Protein AF-A0A0C9VRV6-F1 (afdb_monomer)

Solvent-accessible surface area (backbone atoms only — not comparable to full-atom values): 15897 Å² total; per-residue (Å²): 133,81,81,68,97,64,85,74,72,49,73,59,80,73,79,86,72,39,42,49,35,51,36,48,48,71,28,31,80,88,55,48,46,55,36,40,53,68,31,40,24,52,37,36,42,36,47,55,45,55,76,66,61,14,49,53,46,22,54,50,53,27,70,66,32,6,54,57,20,40,89,80,84,50,79,51,95,75,31,43,28,32,36,93,34,46,34,53,59,65,52,72,7,39,79,55,29,53,41,78,76,15,43,75,36,65,68,42,49,51,43,53,31,64,76,44,33,63,88,91,38,55,46,45,34,68,65,36,49,53,52,41,39,63,70,42,40,40,98,88,26,69,67,25,32,56,48,37,47,50,51,56,51,46,50,51,62,68,65,54,42,93,85,55,41,45,41,54,68,60,54,49,24,52,56,66,30,51,45,47,53,53,33,28,52,50,31,72,79,48,67,69,70,55,77,81,55,57,58,54,69,74,50,50,62,64,42,55,60,52,54,51,47,51,55,47,52,51,51,51,54,50,48,53,52,50,59,70,66,54,74,74,75,74,77,81,77,82,76,77,82,79,87,71,86,87,80,87,76,84,90,84,84,92,84,90,78,92,84,81,92,78,88,81,85,84,86,84,85,86,134

pLDDT: mean 78.28, std 21.75, range [30.75, 97.94]

Structure (mmCIF, N/CA/C/O backbone):
data_AF-A0A0C9VRV6-F1
#
_entry.id   AF-A0A0C9VRV6-F1
#
loop_
_atom_site.group_PDB
_atom_site.id
_atom_site.type_symbol
_atom_site.label_atom_id
_atom_site.label_alt_id
_atom_site.label_comp_id
_atom_site.label_asym_id
_atom_site.label_entity_id
_atom_site.label_seq_id
_atom_site.pdbx_PDB_ins_code
_atom_site.Cartn_x
_atom_site.Cartn_y
_atom_site.Cartn_z
_atom_site.occupancy
_atom_site.B_iso_or_equiv
_atom_site.auth_seq_id
_atom_site.auth_comp_id
_atom_site.auth_asym_id
_atom_site.auth_atom_id
_atom_site.pdbx_PDB_model_num
ATOM 1 N N . MET A 1 1 ? -0.167 -11.011 -41.930 1.00 38.97 1 MET A N 1
ATOM 2 C CA . MET A 1 1 ? -0.759 -11.913 -40.920 1.00 38.97 1 MET A CA 1
ATOM 3 C C . MET A 1 1 ? -0.828 -11.122 -39.626 1.00 38.97 1 MET A C 1
ATOM 5 O O . MET A 1 1 ? 0.221 -10.727 -39.138 1.00 38.97 1 MET A O 1
ATOM 9 N N . ALA A 1 2 ? -2.022 -10.761 -39.152 1.00 32.41 2 ALA A N 1
ATOM 10 C CA . ALA A 1 2 ? -2.150 -10.106 -37.850 1.00 32.41 2 ALA A CA 1
ATOM 11 C C . ALA A 1 2 ? -1.820 -11.129 -36.745 1.00 32.41 2 ALA A C 1
ATOM 13 O O . ALA A 1 2 ? -2.196 -12.295 -36.903 1.00 32.41 2 ALA A O 1
ATOM 14 N N . PRO A 1 3 ? -1.116 -10.745 -35.667 1.00 33.97 3 PRO A N 1
ATOM 15 C CA . PRO A 1 3 ? -0.838 -11.661 -34.568 1.00 33.97 3 PRO A CA 1
ATOM 16 C C . PRO A 1 3 ? -2.153 -12.126 -33.911 1.00 33.97 3 PRO A C 1
ATOM 18 O O . PRO A 1 3 ? -3.124 -11.361 -33.867 1.00 33.97 3 PRO A O 1
ATOM 21 N N . PRO A 1 4 ? -2.225 -13.381 -33.431 1.00 35.47 4 PRO A N 1
ATOM 22 C CA . PRO A 1 4 ? -3.431 -13.921 -32.817 1.00 35.47 4 PRO A CA 1
ATOM 23 C C . PRO A 1 4 ? -3.791 -13.135 -31.549 1.00 35.47 4 PRO A C 1
ATOM 25 O O . PRO A 1 4 ? -2.935 -12.873 -30.708 1.00 35.47 4 PRO A O 1
ATOM 28 N N . LYS A 1 5 ? -5.079 -12.804 -31.391 1.00 39.53 5 LYS A N 1
ATOM 29 C CA . LYS A 1 5 ? -5.638 -11.974 -30.302 1.00 39.53 5 LYS A CA 1
ATOM 30 C C . LYS A 1 5 ? -5.421 -12.502 -28.868 1.00 39.53 5 LYS A C 1
ATOM 32 O O . LYS A 1 5 ? -5.799 -11.810 -27.937 1.00 39.53 5 LYS A O 1
ATOM 37 N N . ASN A 1 6 ? -4.775 -13.657 -28.683 1.00 44.12 6 ASN A N 1
ATOM 38 C CA . ASN A 1 6 ? -4.566 -14.303 -27.380 1.00 44.12 6 ASN A CA 1
ATOM 39 C C . ASN A 1 6 ? -3.089 -14.580 -27.028 1.00 44.12 6 ASN A C 1
ATOM 41 O O . ASN A 1 6 ? -2.823 -15.348 -26.112 1.00 44.12 6 ASN A O 1
ATOM 45 N N . SER A 1 7 ? -2.103 -13.976 -27.699 1.00 31.59 7 SER A N 1
ATOM 46 C CA . SER A 1 7 ? -0.683 -14.247 -27.392 1.00 31.59 7 SER A CA 1
ATOM 47 C C . SER A 1 7 ? -0.127 -13.523 -26.151 1.00 31.59 7 SER A C 1
ATOM 49 O O . SER A 1 7 ? 1.084 -13.532 -25.949 1.00 31.59 7 SER A O 1
ATOM 51 N N . LEU A 1 8 ? -0.973 -12.865 -25.348 1.00 42.41 8 LEU A N 1
ATOM 52 C CA . LEU A 1 8 ? -0.571 -12.135 -24.134 1.00 42.41 8 LEU A CA 1
ATOM 53 C C . LEU A 1 8 ? -1.296 -12.586 -22.860 1.00 42.41 8 LEU A C 1
ATOM 55 O O . LEU A 1 8 ? -0.962 -12.077 -21.792 1.00 42.41 8 LEU A O 1
ATOM 59 N N . ALA A 1 9 ? -2.239 -13.530 -22.951 1.00 39.28 9 ALA A N 1
ATOM 60 C CA . ALA A 1 9 ? -2.795 -14.159 -21.759 1.00 39.28 9 ALA A CA 1
ATOM 61 C C . ALA A 1 9 ? -1.666 -14.970 -21.112 1.00 39.28 9 ALA A C 1
ATOM 63 O O . ALA A 1 9 ? -1.271 -16.025 -21.616 1.00 39.28 9 ALA A O 1
ATOM 64 N N . THR A 1 10 ? -1.070 -14.416 -20.057 1.00 54.16 10 THR A N 1
ATOM 65 C CA . THR A 1 10 ? -0.117 -15.165 -19.240 1.00 54.16 10 THR A CA 1
ATOM 66 C C . THR A 1 10 ? -0.905 -16.317 -18.616 1.00 54.16 10 THR A C 1
ATOM 68 O O . THR A 1 10 ? -2.074 -16.151 -18.276 1.00 54.16 10 THR A O 1
ATOM 71 N N 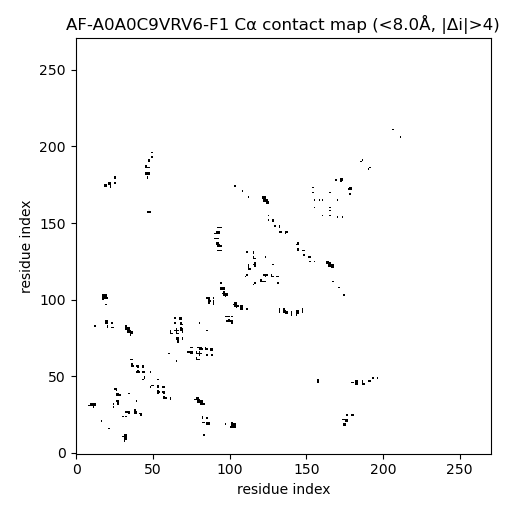. ALA A 1 11 ? -0.313 -17.512 -18.543 1.00 51.97 11 ALA A N 1
ATOM 72 C CA . ALA A 1 11 ? -0.958 -18.632 -17.867 1.00 51.97 11 ALA A CA 1
ATOM 73 C C . ALA A 1 11 ? -1.395 -18.200 -16.448 1.00 51.97 11 ALA A C 1
ATOM 75 O O . ALA A 1 11 ? -0.640 -17.453 -15.817 1.00 51.97 11 ALA A O 1
ATOM 76 N N . PRO A 1 12 ? -2.565 -18.653 -15.952 1.00 58.41 12 PRO A N 1
ATOM 77 C CA . PRO A 1 12 ? -3.006 -18.357 -14.591 1.00 58.41 12 PRO A CA 1
ATOM 78 C C . PRO A 1 12 ? -1.882 -18.677 -13.605 1.00 58.41 12 PRO A C 1
ATOM 80 O O . PRO A 1 12 ? -1.199 -19.692 -13.778 1.00 58.41 12 PRO A O 1
ATOM 83 N N . LEU A 1 13 ? -1.671 -17.823 -12.599 1.00 63.03 13 LEU A N 1
ATOM 84 C CA . LEU A 1 13 ? -0.634 -18.065 -11.598 1.00 63.03 13 LEU A CA 1
ATOM 85 C C . LEU A 1 13 ? -0.843 -19.447 -10.963 1.00 63.03 13 LEU A C 1
ATOM 87 O O . LEU A 1 13 ? -1.927 -19.760 -10.472 1.00 63.03 13 LEU A O 1
ATOM 91 N N . THR A 1 14 ? 0.184 -20.292 -11.012 1.00 59.47 14 THR A N 1
ATOM 92 C CA . THR A 1 14 ? 0.139 -21.639 -10.440 1.00 59.47 14 THR A CA 1
ATOM 93 C C . THR A 1 14 ? 0.568 -21.587 -8.978 1.00 59.47 14 THR A C 1
ATOM 95 O O . THR A 1 14 ? 1.688 -21.169 -8.692 1.00 59.47 14 THR A O 1
ATOM 98 N N . GLU A 1 15 ? -0.305 -22.028 -8.074 1.00 67.19 15 GLU A N 1
ATOM 99 C CA . GLU A 1 15 ? -0.042 -22.145 -6.632 1.00 67.19 15 GLU A CA 1
ATOM 100 C C . GLU A 1 15 ? 1.196 -23.019 -6.329 1.00 67.19 15 GLU A C 1
ATOM 102 O O . GLU A 1 15 ? 1.426 -24.010 -7.035 1.00 67.19 15 GLU A O 1
ATOM 107 N N . PRO A 1 16 ? 1.975 -22.719 -5.269 1.00 79.62 16 PRO A N 1
ATOM 108 C CA . PRO A 1 16 ? 1.652 -21.793 -4.177 1.00 79.62 16 PRO A CA 1
ATOM 109 C C . PRO A 1 16 ? 2.087 -20.339 -4.429 1.00 79.62 16 PRO A C 1
ATOM 111 O O . PRO A 1 16 ? 3.234 -20.078 -4.792 1.00 79.62 16 PRO A O 1
ATOM 114 N N . LEU A 1 17 ? 1.176 -19.397 -4.183 1.00 87.62 17 LEU A N 1
ATOM 115 C CA . LEU A 1 17 ? 1.434 -17.955 -4.218 1.00 87.62 17 LEU A CA 1
ATOM 116 C C . LEU A 1 17 ? 2.106 -17.449 -2.940 1.00 87.62 17 LEU A C 1
ATOM 118 O O . LEU A 1 17 ? 1.850 -17.945 -1.841 1.00 87.62 17 LEU A O 1
ATOM 122 N N . THR A 1 18 ? 2.909 -16.392 -3.067 1.00 92.25 18 THR A N 1
ATOM 123 C CA . THR A 1 18 ? 3.396 -15.651 -1.896 1.00 92.25 18 THR A CA 1
ATOM 124 C C . THR A 1 18 ? 2.295 -14.748 -1.321 1.00 92.25 18 THR A C 1
ATOM 126 O O . THR A 1 18 ? 1.400 -14.328 -2.061 1.00 92.25 18 THR A O 1
ATOM 129 N N . PRO A 1 19 ? 2.345 -14.386 -0.024 1.00 92.88 19 PRO A N 1
ATOM 130 C CA . PRO A 1 19 ? 1.410 -13.429 0.571 1.00 92.88 19 PRO A CA 1
ATOM 131 C C . PRO A 1 19 ? 1.273 -12.124 -0.227 1.00 92.88 19 PRO A C 1
ATOM 133 O O . PRO A 1 19 ? 0.156 -11.682 -0.481 1.00 92.88 19 PRO A O 1
ATOM 136 N N . LEU A 1 20 ? 2.385 -11.563 -0.719 1.00 94.12 20 LEU A N 1
ATOM 137 C CA . LEU A 1 20 ? 2.365 -10.359 -1.557 1.00 94.12 20 LEU A CA 1
ATOM 138 C C . LEU A 1 20 ? 1.636 -10.573 -2.898 1.00 94.12 20 LEU A C 1
ATOM 140 O O . LEU A 1 20 ? 0.913 -9.692 -3.365 1.00 94.12 20 LEU A O 1
ATOM 144 N N . GLN A 1 21 ? 1.790 -11.741 -3.526 1.00 94.19 21 GLN A N 1
ATOM 145 C CA . GLN A 1 21 ? 1.028 -12.081 -4.733 1.00 94.19 21 GLN A CA 1
ATOM 146 C C . GLN A 1 21 ? -0.466 -12.224 -4.420 1.00 94.19 21 GLN A C 1
ATOM 148 O O . GLN A 1 21 ? -1.296 -11.708 -5.166 1.00 94.19 21 GLN A O 1
ATOM 153 N N . GLY A 1 22 ? -0.809 -12.853 -3.292 1.00 91.75 22 GLY A N 1
ATOM 154 C CA . GLY A 1 22 ? -2.186 -12.953 -2.803 1.00 91.75 22 GLY A CA 1
ATOM 155 C C . GLY A 1 22 ? -2.827 -11.588 -2.528 1.00 91.75 22 GLY A C 1
ATOM 156 O O . GLY A 1 22 ? -3.988 -11.377 -2.878 1.00 91.75 22 GLY A O 1
ATOM 157 N N . HIS A 1 23 ? -2.060 -10.643 -1.978 1.00 92.69 23 HIS A N 1
ATOM 158 C CA . HIS A 1 23 ? -2.474 -9.249 -1.804 1.00 92.69 23 HIS A CA 1
ATOM 159 C C . HIS A 1 23 ? -2.804 -8.588 -3.152 1.00 92.69 23 HIS A C 1
ATOM 161 O O . HIS A 1 23 ? -3.857 -7.970 -3.300 1.00 92.69 23 HIS A O 1
ATOM 167 N N . GLY A 1 24 ? -1.947 -8.772 -4.163 1.00 93.88 24 GLY A N 1
ATOM 168 C CA . GLY A 1 24 ? -2.183 -8.266 -5.518 1.00 93.88 24 GLY A CA 1
ATOM 169 C C . GLY A 1 24 ? -3.395 -8.896 -6.209 1.00 93.88 24 GLY A C 1
ATOM 170 O O . GLY A 1 24 ? -4.160 -8.195 -6.868 1.00 93.88 24 GLY A O 1
ATOM 171 N N . LEU A 1 25 ? -3.620 -10.199 -6.013 1.00 92.94 25 LEU A N 1
ATOM 172 C CA . LEU A 1 25 ? -4.732 -10.926 -6.630 1.00 92.94 25 LEU A CA 1
ATOM 173 C C . LEU A 1 25 ? -6.118 -10.447 -6.202 1.00 92.94 25 LEU A C 1
ATOM 175 O O . LEU A 1 25 ? -7.081 -10.691 -6.922 1.00 92.94 25 LEU A O 1
ATOM 179 N N . PHE A 1 26 ? -6.250 -9.753 -5.069 1.00 93.81 26 PHE A N 1
ATOM 180 C CA . PHE A 1 26 ? -7.519 -9.110 -4.726 1.00 93.81 26 PHE A CA 1
ATOM 181 C C . PHE A 1 26 ? -7.986 -8.144 -5.831 1.00 93.81 26 PHE A C 1
ATOM 183 O O . PHE A 1 26 ? -9.184 -8.039 -6.101 1.00 93.81 26 PHE A O 1
ATOM 190 N N . PHE A 1 27 ? -7.042 -7.452 -6.472 1.00 95.56 27 PHE A N 1
ATOM 191 C CA . PHE A 1 27 ? -7.330 -6.481 -7.521 1.00 95.56 27 PHE A CA 1
ATOM 192 C C . PHE A 1 27 ? -7.502 -7.137 -8.897 1.00 95.56 27 PHE A C 1
ATOM 194 O O . PHE A 1 27 ? -8.161 -6.549 -9.744 1.00 95.56 27 PHE A O 1
ATOM 201 N N . ASP A 1 28 ? -6.975 -8.346 -9.111 1.00 95.19 28 ASP A N 1
ATOM 202 C CA . ASP A 1 28 ? -7.040 -9.088 -10.378 1.00 95.19 28 ASP A CA 1
ATOM 203 C C . ASP A 1 28 ? -8.424 -9.737 -10.579 1.00 95.19 28 ASP A C 1
ATOM 205 O O . ASP A 1 28 ? -8.704 -10.858 -10.141 1.00 95.19 28 ASP A O 1
ATOM 209 N N . ARG A 1 29 ? -9.343 -8.995 -11.202 1.00 87.81 29 ARG A N 1
ATOM 210 C CA . ARG A 1 29 ? -10.759 -9.385 -11.287 1.00 87.81 29 ARG A CA 1
ATOM 211 C C . ARG A 1 29 ? -11.029 -10.464 -12.327 1.00 87.81 29 ARG A C 1
ATOM 213 O O . ARG A 1 29 ? -11.941 -11.270 -12.122 1.00 87.81 29 ARG A O 1
ATOM 220 N N . ASP A 1 30 ? -10.308 -10.446 -13.442 1.00 91.69 30 ASP A N 1
ATOM 221 C CA . ASP A 1 30 ? -10.440 -11.423 -14.524 1.00 91.69 30 ASP A CA 1
ATOM 222 C C . ASP A 1 30 ? -9.450 -12.594 -14.404 1.00 91.69 30 ASP A C 1
ATOM 224 O O . ASP A 1 30 ? -9.629 -13.602 -15.094 1.00 91.69 30 ASP A O 1
ATOM 228 N N . LYS A 1 31 ? -8.542 -12.539 -13.418 1.00 91.81 31 LYS A N 1
ATOM 229 C CA . LYS A 1 31 ? -7.662 -13.632 -12.982 1.00 91.81 31 LYS A CA 1
ATOM 230 C C . LYS A 1 31 ? -6.640 -14.026 -14.040 1.00 91.81 31 LYS A C 1
ATOM 232 O O . LYS A 1 31 ? -6.319 -15.212 -14.186 1.00 91.81 31 LYS A O 1
ATOM 237 N N . ASP A 1 32 ? -6.146 -13.049 -14.789 1.00 93.62 32 ASP A N 1
ATOM 238 C CA . ASP A 1 32 ? -5.127 -13.258 -15.817 1.00 93.62 32 ASP A CA 1
ATOM 239 C C . ASP A 1 32 ? -3.688 -13.017 -15.304 1.00 93.62 32 ASP A C 1
ATOM 241 O O . ASP A 1 32 ? -2.711 -13.233 -16.032 1.00 93.62 32 ASP A O 1
ATOM 245 N N . GLY A 1 33 ? -3.540 -12.629 -14.030 1.00 93.94 33 GLY A N 1
ATOM 246 C CA . GLY A 1 33 ? -2.268 -12.322 -13.380 1.00 93.94 33 GLY A CA 1
ATOM 247 C C . GLY A 1 33 ? -1.709 -10.940 -13.730 1.00 93.94 33 GLY A C 1
ATOM 248 O O . GLY A 1 33 ? -0.527 -10.675 -13.461 1.00 93.94 33 GLY A O 1
ATOM 249 N N . ILE A 1 34 ? -2.509 -10.070 -14.350 1.00 95.75 34 ILE A N 1
ATOM 250 C CA . ILE A 1 34 ? -2.114 -8.753 -14.834 1.00 95.75 34 ILE A CA 1
ATOM 251 C C . ILE A 1 34 ? -3.098 -7.706 -14.316 1.00 95.75 34 ILE A C 1
ATOM 253 O O . ILE A 1 34 ? -4.242 -7.627 -14.734 1.00 95.75 34 ILE A O 1
ATOM 257 N N . LEU A 1 35 ? -2.621 -6.794 -13.471 1.00 97.31 35 LEU A N 1
ATOM 258 C CA . LEU A 1 35 ? -3.448 -5.664 -13.063 1.00 97.31 35 LEU A CA 1
ATOM 259 C C . LEU A 1 35 ? -3.401 -4.585 -14.139 1.00 97.31 35 LEU A C 1
ATOM 261 O O . LEU A 1 35 ? -2.322 -4.107 -14.524 1.00 97.31 35 LEU A O 1
ATOM 265 N N . THR A 1 36 ? -4.576 -4.144 -14.576 1.00 97.44 36 THR A N 1
ATOM 266 C CA . THR A 1 36 ? -4.760 -2.930 -15.374 1.00 97.44 36 THR A CA 1
ATOM 267 C C . THR A 1 36 ? -5.254 -1.769 -14.506 1.00 97.44 36 THR A C 1
ATOM 269 O O . THR A 1 36 ? -5.746 -1.962 -13.394 1.00 97.44 36 THR A O 1
ATOM 272 N N . ILE A 1 37 ? -5.134 -0.531 -15.000 1.00 97.00 37 ILE A N 1
ATOM 273 C CA . ILE A 1 37 ? -5.636 0.654 -14.278 1.00 97.00 37 ILE A CA 1
ATOM 274 C C . ILE A 1 37 ? -7.121 0.489 -13.884 1.00 97.00 37 ILE A C 1
ATOM 276 O O . ILE A 1 37 ? -7.457 0.789 -12.736 1.00 97.00 37 ILE A O 1
ATOM 280 N N . PRO A 1 38 ? -8.021 0.005 -14.771 1.00 97.44 38 PRO A N 1
ATOM 281 C CA . PRO A 1 38 ? -9.392 -0.338 -14.395 1.00 97.44 38 PRO A CA 1
ATOM 282 C C . PRO A 1 38 ? -9.520 -1.337 -13.240 1.00 97.44 38 PRO A C 1
ATOM 284 O O . PRO A 1 38 ? -10.381 -1.135 -12.384 1.00 97.44 38 PRO A O 1
ATOM 287 N N . ASP A 1 39 ? -8.692 -2.380 -13.195 1.00 97.62 39 ASP A N 1
ATOM 288 C CA . ASP A 1 39 ? -8.738 -3.401 -12.140 1.00 97.62 39 ASP A CA 1
ATOM 289 C C . ASP A 1 39 ? -8.443 -2.786 -10.778 1.00 97.62 39 ASP A C 1
ATOM 291 O O . ASP A 1 39 ? -9.267 -2.854 -9.862 1.00 97.62 39 ASP A O 1
ATOM 295 N N . THR A 1 40 ? -7.331 -2.055 -10.689 1.00 97.38 40 THR A N 1
ATOM 296 C CA . THR A 1 40 ? -6.939 -1.337 -9.475 1.00 97.38 40 THR A CA 1
ATOM 297 C C . THR A 1 40 ? -7.973 -0.284 -9.088 1.00 97.38 40 THR A C 1
ATOM 299 O O . THR A 1 40 ? -8.359 -0.196 -7.923 1.00 97.38 40 THR A O 1
ATOM 302 N N . PHE A 1 41 ? -8.493 0.487 -10.049 1.00 96.62 41 PHE A N 1
ATOM 303 C CA . PHE A 1 41 ? -9.543 1.473 -9.789 1.00 96.62 41 PHE A CA 1
ATOM 304 C C . PHE A 1 41 ? -10.775 0.823 -9.152 1.00 96.62 41 PHE A C 1
ATOM 306 O O . PHE A 1 41 ? -11.252 1.287 -8.114 1.00 96.62 41 PHE A O 1
ATOM 313 N N . TRP A 1 42 ? -11.291 -0.256 -9.744 1.00 96.31 42 TRP A N 1
ATOM 314 C CA . TRP A 1 42 ? -12.482 -0.922 -9.228 1.00 96.31 42 TRP A CA 1
ATOM 315 C C . TRP A 1 42 ? -12.226 -1.673 -7.923 1.00 96.31 42 TRP A C 1
ATOM 317 O O . TRP A 1 42 ? -13.113 -1.679 -7.072 1.00 96.31 42 TRP A O 1
ATOM 327 N N . GLY A 1 43 ? -11.036 -2.241 -7.723 1.00 95.69 43 GLY A N 1
ATOM 328 C CA . GLY A 1 43 ? -10.652 -2.829 -6.440 1.00 95.69 43 GLY A CA 1
ATOM 329 C C . GLY A 1 43 ? -10.590 -1.781 -5.325 1.00 95.69 43 GLY A C 1
ATOM 330 O O . GLY A 1 43 ? -11.172 -1.985 -4.262 1.00 95.69 43 GLY A O 1
ATOM 331 N N . LEU A 1 44 ? -10.017 -0.599 -5.590 1.00 94.44 44 LEU A N 1
ATOM 332 C CA . LEU A 1 44 ? -10.029 0.526 -4.643 1.00 94.44 44 LEU A CA 1
ATOM 333 C C . LEU A 1 44 ? -11.462 0.995 -4.336 1.00 94.44 44 LEU A C 1
ATOM 335 O O . LEU A 1 44 ? -11.787 1.298 -3.186 1.00 94.44 44 LEU A O 1
ATOM 339 N N . ARG A 1 45 ? -12.347 1.029 -5.343 1.00 93.19 45 ARG A N 1
ATOM 340 C CA . ARG A 1 45 ? -13.774 1.330 -5.134 1.00 93.19 45 ARG A CA 1
ATOM 341 C C . ARG A 1 45 ? -14.467 0.272 -4.282 1.00 93.19 45 ARG A C 1
ATOM 343 O O . ARG A 1 45 ? -15.288 0.641 -3.445 1.00 93.19 45 ARG A O 1
ATOM 350 N N . ALA A 1 46 ? -14.137 -1.002 -4.479 1.00 94.12 46 ALA A N 1
ATOM 351 C CA . ALA A 1 46 ? -14.721 -2.109 -3.733 1.00 94.12 46 ALA A CA 1
ATOM 352 C C . ALA A 1 46 ? -14.368 -2.034 -2.242 1.00 94.12 46 ALA A C 1
ATOM 354 O O . ALA A 1 46 ? -15.253 -2.185 -1.405 1.00 94.12 46 ALA A O 1
ATOM 355 N N . VAL A 1 47 ? -13.119 -1.709 -1.891 1.00 93.31 47 VAL A N 1
ATOM 356 C CA . VAL A 1 47 ? -12.705 -1.587 -0.478 1.00 93.31 47 VAL A CA 1
ATOM 357 C C . VAL A 1 47 ? -13.194 -0.305 0.203 1.00 93.31 47 VAL A C 1
ATOM 359 O O . VAL A 1 47 ? -13.184 -0.226 1.426 1.00 93.31 47 VAL A O 1
ATOM 362 N N . GLY A 1 48 ? -13.707 0.668 -0.557 1.00 90.12 48 GLY A N 1
ATOM 363 C CA . GLY A 1 48 ? -14.443 1.808 -0.004 1.00 90.12 48 GLY A CA 1
ATOM 364 C C . GLY A 1 48 ? -13.862 3.184 -0.312 1.00 90.12 48 GLY A C 1
ATOM 365 O O . GLY A 1 48 ? -14.398 4.180 0.172 1.00 90.12 48 GLY A O 1
ATOM 366 N N . PHE A 1 49 ? -12.829 3.293 -1.153 1.00 88.19 49 PHE A N 1
ATOM 367 C CA . PHE A 1 49 ? -12.378 4.603 -1.623 1.00 88.19 49 PHE A CA 1
ATOM 368 C C . PHE A 1 49 ? -13.446 5.286 -2.502 1.00 88.19 49 PHE A C 1
ATOM 370 O O . PHE A 1 49 ? -14.241 4.647 -3.202 1.00 88.19 49 PHE A O 1
ATOM 377 N N . THR A 1 50 ? -13.481 6.622 -2.453 1.00 88.00 50 THR A N 1
ATOM 378 C CA . THR A 1 50 ? -14.339 7.440 -3.327 1.00 88.00 50 THR A CA 1
ATOM 379 C C . THR A 1 50 ? -13.782 7.490 -4.754 1.00 88.00 50 THR A C 1
ATOM 381 O O . THR A 1 50 ? -12.684 7.023 -5.037 1.00 88.00 50 THR A O 1
ATOM 384 N N . LEU A 1 51 ? -14.532 8.092 -5.682 1.00 88.12 51 LEU A N 1
ATOM 385 C CA . LEU A 1 51 ? -14.148 8.178 -7.094 1.00 88.12 51 LEU A CA 1
ATOM 386 C C . LEU A 1 51 ? -12.736 8.752 -7.314 1.00 88.12 51 LEU A C 1
ATOM 388 O O . LEU A 1 51 ? -11.948 8.168 -8.053 1.00 88.12 51 LEU A O 1
ATOM 392 N N . LEU A 1 52 ? -12.425 9.888 -6.684 1.00 87.00 52 LEU A N 1
ATOM 393 C CA . LEU A 1 52 ? -11.190 10.623 -6.951 1.00 87.00 52 LEU A CA 1
ATOM 394 C C . LEU A 1 52 ? -9.934 9.952 -6.351 1.00 87.00 52 LEU A C 1
ATOM 396 O O . LEU A 1 52 ? -8.976 9.786 -7.101 1.00 87.00 52 LEU A O 1
ATOM 400 N N . PRO A 1 53 ? -9.906 9.482 -5.085 1.00 86.00 53 PRO A N 1
ATOM 401 C CA . PRO A 1 53 ? -8.781 8.730 -4.536 1.00 86.00 53 PRO A CA 1
ATOM 402 C C . PRO A 1 53 ? -8.579 7.398 -5.246 1.00 86.00 53 PRO A C 1
ATOM 404 O O . PRO A 1 53 ? -7.437 7.021 -5.465 1.00 86.00 53 PRO A O 1
ATOM 407 N N . SER A 1 54 ? -9.648 6.708 -5.667 1.00 91.00 54 SER A N 1
ATOM 408 C CA . SER A 1 54 ? -9.497 5.487 -6.467 1.00 91.00 54 SER A CA 1
ATOM 409 C C . SER A 1 54 ? -8.840 5.764 -7.812 1.00 91.00 54 SER A C 1
ATOM 411 O O . SER A 1 54 ? -7.975 5.006 -8.235 1.00 91.00 54 SER A O 1
ATOM 413 N N . PHE A 1 55 ? -9.223 6.852 -8.485 1.00 92.44 55 PHE A N 1
ATOM 414 C CA . PHE A 1 55 ? -8.606 7.232 -9.753 1.00 92.44 55 PHE A CA 1
ATOM 415 C C . PHE A 1 55 ? -7.135 7.623 -9.567 1.00 92.44 55 PHE A C 1
ATOM 417 O O . PHE A 1 55 ? -6.265 7.068 -10.231 1.00 92.44 55 PHE A O 1
ATOM 424 N N . VAL A 1 56 ? -6.848 8.533 -8.631 1.00 89.00 56 VAL A N 1
ATOM 425 C CA . VAL A 1 56 ? -5.479 8.990 -8.347 1.00 89.00 56 VAL A CA 1
ATOM 426 C C . VAL A 1 56 ? -4.598 7.831 -7.879 1.00 89.00 56 VAL A C 1
ATOM 428 O O . VAL A 1 56 ? -3.496 7.666 -8.392 1.00 89.00 56 VAL A O 1
ATOM 431 N N . GLY A 1 57 ? -5.096 6.996 -6.965 1.00 90.94 57 GLY A N 1
ATOM 432 C CA . GLY A 1 57 ? -4.380 5.831 -6.455 1.00 90.94 57 GLY A CA 1
ATOM 433 C C . GLY A 1 57 ? -4.069 4.813 -7.545 1.00 90.94 57 GLY A C 1
ATOM 434 O O . GLY A 1 57 ? -2.935 4.359 -7.628 1.00 90.94 57 GLY A O 1
ATOM 435 N N . ALA A 1 58 ? -5.017 4.524 -8.443 1.00 95.62 58 ALA A N 1
ATOM 436 C CA . ALA A 1 58 ? -4.752 3.647 -9.581 1.00 95.62 58 ALA A CA 1
ATOM 437 C C . ALA A 1 58 ? -3.641 4.207 -10.486 1.00 95.62 58 ALA A C 1
ATOM 439 O O . ALA A 1 58 ? -2.724 3.480 -10.850 1.00 95.62 58 ALA A O 1
ATOM 440 N N . ILE A 1 59 ? -3.652 5.503 -10.807 1.00 95.50 59 ILE A N 1
ATOM 441 C CA . ILE A 1 59 ? -2.576 6.100 -11.615 1.00 95.50 59 ILE A CA 1
ATOM 442 C C . ILE A 1 59 ? -1.221 6.033 -10.896 1.00 95.50 59 ILE A C 1
ATOM 444 O O . ILE A 1 59 ? -0.226 5.679 -11.526 1.00 95.50 59 ILE A O 1
ATOM 448 N N . ILE A 1 60 ? -1.177 6.331 -9.592 1.00 92.00 60 ILE A N 1
ATOM 449 C CA . ILE A 1 60 ? 0.058 6.284 -8.794 1.00 92.00 60 ILE A CA 1
ATOM 450 C C . ILE A 1 60 ? 0.619 4.861 -8.742 1.00 92.00 60 ILE A C 1
ATOM 452 O O . ILE A 1 60 ? 1.777 4.666 -9.100 1.00 92.00 60 ILE A O 1
ATOM 456 N N . LEU A 1 61 ? -0.193 3.866 -8.369 1.00 94.44 61 LEU A N 1
ATOM 457 C CA . LEU A 1 61 ? 0.238 2.468 -8.245 1.00 94.44 61 LEU A CA 1
ATOM 458 C C . LEU A 1 61 ? 0.761 1.918 -9.577 1.00 94.44 61 LEU A C 1
ATOM 460 O O . LEU A 1 61 ? 1.810 1.282 -9.627 1.00 94.44 61 LEU A O 1
ATOM 464 N N . HIS A 1 62 ? 0.074 2.211 -10.682 1.00 96.81 62 HIS A N 1
ATOM 465 C CA . HIS A 1 62 ? 0.502 1.769 -12.008 1.00 96.81 62 HIS A CA 1
ATOM 466 C C . HIS A 1 62 ? 1.752 2.505 -12.503 1.00 96.81 62 HIS A C 1
ATOM 468 O O . HIS A 1 62 ? 2.646 1.876 -13.071 1.00 96.81 62 HIS A O 1
ATOM 474 N N . GLY A 1 63 ? 1.863 3.811 -12.246 1.00 93.94 63 GLY A N 1
ATOM 475 C CA . GLY A 1 63 ? 3.073 4.580 -12.541 1.00 93.94 63 GLY A CA 1
ATOM 476 C C . GLY A 1 63 ? 4.288 4.112 -11.733 1.00 93.94 63 GLY A C 1
ATOM 477 O O . GLY A 1 63 ? 5.396 4.078 -12.265 1.00 93.94 63 GLY A O 1
ATOM 478 N N . ALA A 1 64 ? 4.072 3.706 -10.481 1.00 92.06 64 ALA A N 1
ATOM 479 C CA . ALA A 1 64 ? 5.105 3.217 -9.576 1.00 92.06 64 ALA A CA 1
ATOM 480 C C . ALA A 1 64 ? 5.552 1.784 -9.912 1.00 92.06 64 ALA A C 1
ATOM 482 O O . ALA A 1 64 ? 6.748 1.503 -9.985 1.00 92.06 64 ALA A O 1
ATOM 483 N N . PHE A 1 65 ? 4.604 0.873 -10.146 1.00 95.25 65 PHE A N 1
ATOM 484 C CA . PHE A 1 65 ? 4.881 -0.566 -10.125 1.00 95.25 65 PHE A CA 1
ATOM 485 C C . PHE A 1 65 ? 4.850 -1.251 -11.492 1.00 95.25 65 PHE A C 1
ATOM 487 O O . PHE A 1 65 ? 5.323 -2.386 -11.610 1.00 95.25 65 PHE A O 1
ATOM 494 N N . SER A 1 66 ? 4.386 -0.588 -12.557 1.00 96.31 66 SER A N 1
ATOM 495 C CA . SER A 1 66 ? 4.377 -1.210 -13.887 1.00 96.31 66 SER A CA 1
ATOM 496 C C . SER A 1 66 ? 5.786 -1.530 -14.394 1.00 96.31 66 SER A C 1
ATOM 498 O O . SER A 1 66 ? 6.072 -2.661 -14.789 1.00 96.31 66 SER A O 1
ATOM 500 N N . PHE A 1 67 ? 6.706 -0.561 -14.341 1.00 95.56 67 PHE A N 1
ATOM 501 C CA . PHE A 1 67 ? 8.063 -0.781 -14.841 1.00 95.56 67 PHE A CA 1
ATOM 502 C C . PHE A 1 67 ? 8.845 -1.818 -14.015 1.00 95.56 67 PHE A C 1
ATOM 504 O O . PHE A 1 67 ? 9.397 -2.733 -14.623 1.00 95.56 67 PHE A O 1
ATOM 511 N N . PRO A 1 68 ? 8.861 -1.785 -12.667 1.00 94.69 68 PRO A N 1
ATOM 512 C CA . PRO A 1 68 ? 9.533 -2.822 -11.881 1.00 94.69 68 PRO A CA 1
ATOM 513 C C . PRO A 1 68 ? 9.026 -4.242 -12.159 1.00 94.69 68 PRO A C 1
ATOM 515 O O . PRO A 1 68 ? 9.820 -5.188 -12.156 1.00 94.69 68 PRO A O 1
ATOM 518 N N . THR A 1 69 ? 7.727 -4.398 -12.434 1.00 95.88 69 THR A N 1
ATOM 519 C CA . THR A 1 69 ? 7.098 -5.708 -12.654 1.00 95.88 69 THR A CA 1
ATOM 520 C C . THR A 1 69 ? 7.110 -6.166 -14.116 1.00 95.88 69 THR A C 1
ATOM 522 O O . THR A 1 69 ? 6.838 -7.337 -14.380 1.00 95.88 69 THR A O 1
ATOM 525 N N . THR A 1 70 ? 7.518 -5.320 -15.070 1.00 93.81 70 THR A N 1
ATOM 526 C CA . THR A 1 70 ? 7.592 -5.686 -16.495 1.00 93.81 70 THR A CA 1
ATOM 527 C C . THR A 1 70 ? 8.464 -6.924 -16.750 1.00 93.81 70 THR A C 1
ATOM 529 O O . THR A 1 70 ? 9.465 -7.189 -16.066 1.00 93.81 70 THR A O 1
ATOM 532 N N . LYS A 1 71 ? 8.087 -7.699 -17.773 1.00 88.88 71 LYS A N 1
ATOM 533 C CA . LYS A 1 71 ? 8.828 -8.886 -18.236 1.00 88.88 71 LYS A CA 1
ATOM 534 C C . LYS A 1 71 ? 9.857 -8.558 -19.316 1.00 88.88 71 LYS A C 1
ATOM 536 O O . LYS A 1 71 ? 10.822 -9.295 -19.476 1.00 88.88 71 LYS A O 1
ATOM 541 N N . THR A 1 72 ? 9.660 -7.466 -20.051 1.00 87.19 72 THR A N 1
ATOM 542 C CA . THR A 1 72 ? 10.447 -7.138 -21.252 1.00 87.19 72 THR A CA 1
ATOM 543 C C . THR A 1 72 ? 11.662 -6.257 -20.966 1.00 87.19 72 THR A C 1
ATOM 545 O O . THR A 1 72 ? 12.490 -6.064 -21.849 1.00 87.19 72 THR A O 1
ATOM 548 N N . GLY A 1 73 ? 11.763 -5.701 -19.755 1.00 84.75 73 GLY A N 1
ATOM 549 C CA . GLY A 1 73 ? 12.767 -4.698 -19.385 1.00 84.75 73 GLY A CA 1
ATOM 550 C C . GLY A 1 73 ? 12.497 -3.292 -19.938 1.00 84.75 73 GLY A C 1
ATOM 551 O O . GLY A 1 73 ? 13.254 -2.375 -19.637 1.00 84.75 73 GLY A O 1
ATOM 552 N N . PHE A 1 74 ? 11.419 -3.103 -20.705 1.00 90.69 74 PHE A N 1
ATOM 553 C CA . PHE A 1 74 ? 10.990 -1.804 -21.226 1.00 90.69 74 PHE A CA 1
ATOM 554 C C . PHE A 1 74 ? 9.705 -1.332 -20.530 1.00 90.69 74 PHE A C 1
ATOM 556 O O . PHE A 1 74 ? 8.918 -2.177 -20.081 1.00 90.69 74 PHE A O 1
ATOM 563 N N . PRO A 1 75 ? 9.465 -0.006 -20.453 1.00 92.00 75 PRO A N 1
ATOM 564 C CA . PRO A 1 75 ? 8.199 0.533 -19.967 1.00 92.00 75 PRO A CA 1
ATOM 565 C C . PRO A 1 75 ? 7.014 -0.049 -20.738 1.00 92.00 75 PRO A C 1
ATOM 567 O O . PRO A 1 75 ? 7.012 -0.059 -21.971 1.00 92.00 75 PRO A O 1
ATOM 570 N N . ASP A 1 76 ? 6.008 -0.536 -20.013 1.00 92.81 76 ASP A N 1
ATOM 571 C CA . ASP A 1 76 ? 4.758 -0.981 -20.617 1.00 92.81 76 ASP A CA 1
ATOM 572 C C . ASP A 1 76 ? 3.898 0.253 -20.949 1.00 92.81 76 ASP A C 1
ATOM 574 O O . ASP A 1 76 ? 3.524 0.988 -20.031 1.00 92.81 76 ASP A O 1
ATOM 578 N N . PRO A 1 77 ? 3.553 0.510 -22.225 1.00 93.31 77 PRO A N 1
ATOM 579 C CA . PRO A 1 77 ? 2.741 1.670 -22.597 1.00 93.31 77 PRO A CA 1
ATOM 580 C C . PRO A 1 77 ? 1.324 1.646 -22.003 1.00 93.31 77 PRO A C 1
ATOM 582 O O . PRO A 1 77 ? 0.668 2.684 -21.959 1.00 93.31 77 PRO A O 1
ATOM 585 N N . PHE A 1 78 ? 0.846 0.487 -21.542 1.00 95.19 78 PHE A N 1
ATOM 586 C CA . PHE A 1 78 ? -0.443 0.327 -20.866 1.00 95.19 78 PHE A CA 1
ATOM 587 C C . PHE A 1 78 ? -0.323 0.330 -19.338 1.00 95.19 78 PHE A C 1
ATOM 589 O O . PHE A 1 78 ? -1.322 0.124 -18.651 1.00 95.19 78 PHE A O 1
ATOM 596 N N . LEU A 1 79 ? 0.886 0.550 -18.811 1.00 96.44 79 LEU A N 1
ATOM 597 C CA . LEU A 1 79 ? 1.195 0.588 -17.383 1.00 96.44 79 LEU A CA 1
ATOM 598 C C . LEU A 1 79 ? 0.690 -0.644 -16.613 1.00 96.44 79 LEU A C 1
ATOM 600 O O . LEU A 1 79 ? 0.241 -0.533 -15.477 1.00 96.44 79 LEU A O 1
ATOM 604 N N . ARG A 1 80 ? 0.731 -1.832 -17.219 1.00 96.69 80 ARG A N 1
ATOM 605 C CA . ARG A 1 80 ? 0.269 -3.067 -16.570 1.00 96.69 80 ARG A CA 1
ATOM 606 C C . ARG A 1 80 ? 1.214 -3.482 -15.445 1.00 96.69 80 ARG A C 1
ATOM 608 O O . ARG A 1 80 ? 2.428 -3.312 -15.573 1.00 96.69 80 ARG A O 1
ATOM 615 N N . ILE A 1 81 ? 0.659 -4.026 -14.363 1.00 97.44 81 ILE A N 1
ATOM 616 C CA . ILE A 1 81 ? 1.423 -4.588 -13.241 1.00 97.44 81 ILE A CA 1
ATOM 617 C C . ILE A 1 81 ? 1.308 -6.108 -13.307 1.00 97.44 81 ILE A C 1
ATOM 619 O O . ILE A 1 81 ? 0.208 -6.647 -13.379 1.00 97.44 81 ILE A O 1
ATOM 623 N N . HIS A 1 82 ? 2.437 -6.806 -13.269 1.00 96.12 82 HIS A N 1
ATOM 624 C CA . HIS A 1 82 ? 2.453 -8.266 -13.320 1.00 96.12 82 HIS A CA 1
ATOM 625 C C . HIS A 1 82 ? 2.509 -8.862 -11.912 1.00 96.12 82 HIS A C 1
ATOM 627 O O . HIS A 1 82 ? 3.501 -8.681 -11.198 1.00 96.12 82 HIS A O 1
ATOM 633 N N . VAL A 1 83 ? 1.452 -9.584 -11.525 1.00 95.62 83 VAL A N 1
ATOM 634 C CA . VAL A 1 83 ? 1.281 -10.103 -10.160 1.00 95.62 83 VAL A CA 1
ATOM 635 C C . VAL A 1 83 ? 2.384 -11.103 -9.799 1.00 95.62 83 VAL A C 1
ATOM 637 O O . VAL A 1 83 ? 2.955 -11.011 -8.714 1.00 95.62 83 VAL A O 1
ATOM 640 N N . ASP A 1 84 ? 2.794 -11.976 -10.732 1.00 94.06 84 ASP A N 1
ATOM 641 C CA . ASP A 1 84 ? 3.913 -12.921 -10.541 1.00 94.06 84 ASP A CA 1
ATOM 642 C C . ASP A 1 84 ? 5.228 -12.238 -10.125 1.00 94.06 84 ASP A C 1
ATOM 644 O O . ASP A 1 84 ? 6.097 -12.859 -9.507 1.00 94.06 84 ASP A O 1
ATOM 648 N N . ARG A 1 85 ? 5.376 -10.946 -10.430 1.00 94.88 85 ARG A N 1
ATOM 649 C CA . ARG A 1 85 ? 6.600 -10.166 -10.237 1.00 94.88 85 ARG A CA 1
ATOM 650 C C . ARG A 1 85 ? 6.471 -9.062 -9.193 1.00 94.88 85 ARG A C 1
ATOM 652 O O . ARG A 1 85 ? 7.400 -8.267 -9.081 1.00 94.88 85 ARG A O 1
ATOM 659 N N . LEU A 1 86 ? 5.403 -9.039 -8.390 1.00 95.12 86 LEU A N 1
ATOM 660 C CA . LEU A 1 86 ? 5.212 -8.024 -7.340 1.00 95.12 86 LEU A CA 1
ATOM 661 C C . LEU A 1 86 ? 6.357 -7.952 -6.326 1.00 95.12 86 LEU A C 1
ATOM 663 O O . LEU A 1 86 ? 6.649 -6.876 -5.824 1.00 95.12 86 LEU A O 1
ATOM 667 N N . HIS A 1 87 ? 7.089 -9.043 -6.093 1.00 94.81 87 HIS A N 1
ATOM 668 C CA . HIS A 1 87 ? 8.300 -9.028 -5.263 1.00 94.81 87 HIS A CA 1
ATOM 669 C C . HIS A 1 87 ? 9.364 -8.012 -5.737 1.00 94.81 87 HIS A C 1
ATOM 671 O O . HIS A 1 87 ? 10.203 -7.584 -4.952 1.00 94.81 87 HIS A O 1
ATOM 677 N N . ARG A 1 88 ? 9.332 -7.598 -7.015 1.00 94.38 88 ARG A N 1
ATOM 678 C CA . ARG A 1 88 ? 10.208 -6.553 -7.576 1.00 94.38 88 ARG A CA 1
ATOM 679 C C . ARG A 1 88 ? 9.767 -5.131 -7.231 1.00 94.38 88 ARG A C 1
ATOM 681 O O . ARG A 1 88 ? 10.536 -4.208 -7.474 1.00 94.38 88 ARG A O 1
ATOM 688 N N . ALA A 1 89 ? 8.538 -4.959 -6.750 1.00 93.00 89 ALA A N 1
ATOM 689 C CA . ALA A 1 89 ? 8.007 -3.679 -6.302 1.00 93.00 89 ALA A CA 1
ATOM 690 C C . ALA A 1 89 ? 8.394 -3.357 -4.847 1.00 93.00 89 ALA A C 1
ATOM 692 O O . ALA A 1 89 ? 8.255 -2.210 -4.447 1.00 93.00 89 ALA A O 1
ATOM 693 N N . VAL A 1 90 ? 8.932 -4.329 -4.096 1.00 93.31 90 VAL A N 1
ATOM 694 C CA . VAL A 1 90 ? 9.506 -4.102 -2.759 1.00 93.31 90 VAL A CA 1
ATOM 695 C C . VAL A 1 90 ? 10.689 -3.136 -2.864 1.00 93.31 90 VAL A C 1
ATOM 697 O O . VAL A 1 90 ? 11.615 -3.370 -3.649 1.00 93.31 90 VAL A O 1
ATOM 700 N N . HIS A 1 91 ? 10.683 -2.077 -2.058 1.00 92.62 91 HIS A N 1
ATOM 701 C CA . HIS A 1 91 ? 11.662 -0.991 -2.080 1.00 92.62 91 HIS A CA 1
ATOM 702 C C . HIS A 1 91 ? 12.400 -0.799 -0.742 1.00 92.62 91 HIS A C 1
ATOM 704 O O . HIS A 1 91 ? 12.183 -1.504 0.248 1.00 92.62 91 HIS A O 1
ATOM 710 N N . GLY A 1 92 ? 13.395 0.094 -0.739 1.00 90.12 92 GLY A N 1
ATOM 711 C CA . GLY A 1 92 ? 14.350 0.296 0.358 1.00 90.12 92 GLY A CA 1
ATOM 712 C C . GLY A 1 92 ? 13.688 0.787 1.643 1.00 90.12 92 GLY A C 1
ATOM 713 O O . GLY A 1 92 ? 13.876 0.191 2.694 1.00 90.12 92 GLY A O 1
ATOM 714 N N . SER A 1 93 ? 12.800 1.765 1.533 1.00 93.44 93 SER A N 1
ATOM 715 C CA . SER A 1 93 ? 12.174 2.431 2.685 1.00 93.44 93 SER A CA 1
ATOM 716 C C . SER A 1 93 ? 10.866 1.779 3.163 1.00 93.44 93 SER A C 1
ATOM 718 O O . SER A 1 93 ? 10.081 2.398 3.880 1.00 93.44 93 SER A O 1
ATOM 720 N N . ASP A 1 94 ? 10.600 0.542 2.735 1.00 91.06 94 ASP A N 1
ATOM 721 C CA . ASP A 1 94 ? 9.456 -0.252 3.196 1.00 91.06 94 ASP A CA 1
ATOM 722 C C . ASP A 1 94 ? 9.533 -0.605 4.683 1.00 91.06 94 ASP A C 1
ATOM 724 O O . ASP A 1 94 ? 10.605 -0.620 5.284 1.00 91.06 94 ASP A O 1
ATOM 728 N N . SER A 1 95 ? 8.409 -1.049 5.257 1.00 92.69 95 SER A N 1
ATOM 729 C CA . SER A 1 95 ? 8.393 -1.672 6.592 1.00 92.69 95 SER A CA 1
ATOM 730 C C . SER A 1 95 ? 9.138 -3.012 6.660 1.00 92.69 95 SER A C 1
ATOM 732 O O . SER A 1 95 ? 9.314 -3.562 7.743 1.00 92.69 95 SER A O 1
ATOM 734 N N . LYS A 1 96 ? 9.540 -3.570 5.507 1.00 93.56 96 LYS A N 1
ATOM 735 C CA . LYS A 1 96 ? 10.194 -4.887 5.357 1.00 93.56 96 LYS A CA 1
ATOM 736 C C . LYS A 1 96 ? 9.360 -6.076 5.828 1.00 93.56 96 LYS A C 1
ATOM 738 O O . LYS A 1 96 ? 9.880 -7.180 5.950 1.00 93.56 96 LYS A O 1
ATOM 743 N N . THR A 1 97 ? 8.063 -5.868 6.038 1.00 95.88 97 THR A N 1
ATOM 744 C CA . THR A 1 97 ? 7.112 -6.930 6.384 1.00 95.88 97 THR A CA 1
ATOM 745 C C . THR A 1 97 ? 6.953 -7.943 5.255 1.00 95.88 97 THR A C 1
ATOM 747 O O . THR A 1 97 ? 6.771 -9.127 5.515 1.00 95.88 97 THR A O 1
ATOM 750 N N . TYR A 1 98 ? 7.068 -7.504 4.001 1.00 95.69 98 TYR A N 1
ATOM 751 C CA . TYR A 1 98 ? 7.333 -8.418 2.899 1.00 95.69 98 TYR A CA 1
ATOM 752 C C . TYR A 1 98 ? 8.834 -8.541 2.677 1.00 95.69 98 TYR A C 1
ATOM 754 O O . TYR A 1 98 ? 9.546 -7.545 2.528 1.00 95.69 98 TYR A O 1
ATOM 762 N N . SER A 1 99 ? 9.314 -9.776 2.594 1.00 93.81 99 SER A N 1
ATOM 763 C CA . SER A 1 99 ? 10.672 -10.053 2.141 1.00 93.81 99 SER A CA 1
ATOM 764 C C . SER A 1 99 ? 10.836 -9.700 0.657 1.00 93.81 99 SER A C 1
ATOM 766 O O . SER A 1 99 ? 9.866 -9.593 -0.093 1.00 93.81 99 SER A O 1
ATOM 768 N N . HIS A 1 100 ? 12.079 -9.642 0.169 1.00 92.94 100 HIS A N 1
ATOM 769 C CA . HIS A 1 100 ? 12.371 -9.470 -1.265 1.00 92.94 100 HIS A CA 1
ATOM 770 C C . HIS A 1 100 ? 11.845 -10.602 -2.169 1.00 92.94 100 HIS A C 1
ATOM 772 O O . HIS A 1 100 ? 11.927 -10.500 -3.392 1.00 92.94 100 HIS A O 1
ATOM 778 N N . LYS A 1 101 ? 11.327 -11.691 -1.590 1.00 92.75 101 LYS A N 1
ATOM 779 C CA . LYS A 1 101 ? 10.633 -12.766 -2.313 1.00 92.75 101 LYS A CA 1
ATOM 780 C C . LYS A 1 101 ? 9.108 -12.611 -2.284 1.00 92.75 101 LYS A C 1
ATOM 782 O O . LYS A 1 101 ? 8.423 -13.297 -3.033 1.00 92.75 101 LYS A O 1
ATOM 787 N N . GLY A 1 102 ? 8.579 -11.693 -1.473 1.00 93.25 102 GLY A N 1
ATOM 788 C CA . GLY A 1 102 ? 7.146 -11.494 -1.244 1.00 93.25 102 GLY A CA 1
ATOM 789 C C . GLY A 1 102 ? 6.570 -12.317 -0.086 1.00 93.25 102 GLY A C 1
ATOM 790 O O . GLY A 1 102 ? 5.356 -12.309 0.110 1.00 93.25 102 GLY A O 1
ATOM 791 N N . ASP A 1 103 ? 7.418 -13.021 0.670 1.00 94.50 103 ASP A N 1
ATOM 792 C CA . ASP A 1 103 ? 7.015 -13.757 1.875 1.00 94.50 103 ASP A CA 1
ATOM 793 C C . ASP A 1 103 ? 6.711 -12.793 3.027 1.00 94.50 103 ASP A C 1
ATOM 795 O O . ASP A 1 103 ? 7.395 -11.780 3.167 1.00 94.50 103 ASP A O 1
ATOM 799 N N . PHE A 1 104 ? 5.722 -13.120 3.859 1.00 95.19 104 PHE A N 1
ATOM 800 C CA . PHE A 1 104 ? 5.373 -12.331 5.041 1.00 95.19 104 PHE A CA 1
ATOM 801 C C . PHE A 1 104 ? 6.307 -12.664 6.212 1.00 95.19 104 PHE A C 1
ATOM 803 O O . PHE A 1 104 ? 6.350 -13.805 6.676 1.00 95.19 104 PHE A O 1
ATOM 810 N N . ASP A 1 105 ? 7.032 -11.662 6.698 1.00 96.12 105 ASP A N 1
ATOM 811 C CA . ASP A 1 105 ? 7.932 -11.752 7.840 1.00 96.12 105 ASP A CA 1
ATOM 812 C C . ASP A 1 105 ? 7.208 -11.272 9.106 1.00 96.12 105 ASP A C 1
ATOM 814 O O . ASP A 1 105 ? 6.881 -10.093 9.264 1.00 96.12 105 ASP A O 1
ATOM 818 N N . THR A 1 106 ? 6.926 -12.221 10.002 1.00 96.06 106 THR A N 1
ATOM 819 C CA . THR A 1 106 ? 6.188 -11.941 11.240 1.00 96.06 106 THR A CA 1
ATOM 820 C C . THR A 1 106 ? 7.022 -11.132 12.224 1.00 96.06 106 THR A C 1
ATOM 822 O O . THR A 1 106 ? 6.470 -10.261 12.885 1.00 96.06 106 THR A O 1
ATOM 825 N N . ASP A 1 107 ? 8.334 -11.351 12.296 1.00 96.75 107 ASP A N 1
ATOM 826 C CA . ASP A 1 107 ? 9.182 -10.618 13.235 1.00 96.75 107 ASP A CA 1
ATOM 827 C C . ASP A 1 107 ? 9.251 -9.147 12.816 1.00 96.75 107 ASP A C 1
ATOM 829 O O . ASP A 1 107 ? 8.985 -8.258 13.621 1.00 96.75 107 ASP A O 1
ATOM 833 N N . ARG A 1 108 ? 9.448 -8.881 11.516 1.00 96.12 108 ARG A N 1
ATOM 834 C CA . ARG A 1 108 ? 9.394 -7.514 10.963 1.00 96.12 108 ARG A CA 1
ATOM 835 C C . ARG A 1 108 ? 8.038 -6.848 11.143 1.00 96.12 108 ARG A C 1
ATOM 837 O O . ARG A 1 108 ? 7.962 -5.635 11.316 1.00 96.12 108 ARG A O 1
ATOM 844 N N . PHE A 1 109 ? 6.960 -7.621 11.083 1.00 97.44 109 PHE A N 1
ATOM 845 C CA . PHE A 1 109 ? 5.631 -7.109 11.382 1.00 97.44 109 PHE A CA 1
ATOM 846 C C . PHE A 1 109 ? 5.484 -6.707 12.857 1.00 97.44 109 PHE A C 1
ATOM 848 O O . PHE A 1 109 ? 4.962 -5.633 13.150 1.00 97.44 109 PHE A O 1
ATOM 855 N N . GLU A 1 110 ? 5.959 -7.533 13.788 1.00 97.44 110 GLU A N 1
ATOM 856 C CA . GLU A 1 110 ? 5.924 -7.224 15.221 1.00 97.44 110 GLU A CA 1
ATOM 857 C C . GLU A 1 110 ? 6.832 -6.034 15.579 1.00 97.44 110 GLU A C 1
ATOM 859 O O . GLU A 1 110 ? 6.462 -5.210 16.424 1.00 97.44 110 GLU A O 1
ATOM 864 N N . ASP A 1 111 ? 7.974 -5.893 14.895 1.00 96.69 111 ASP A N 1
ATOM 865 C CA . ASP A 1 111 ? 8.909 -4.770 15.035 1.00 96.69 111 ASP A CA 1
ATOM 866 C C . ASP A 1 111 ? 8.222 -3.415 14.795 1.00 96.69 111 ASP A C 1
ATOM 868 O O . ASP A 1 111 ? 8.481 -2.465 15.532 1.00 96.69 111 ASP A O 1
ATOM 872 N N . ILE A 1 112 ? 7.285 -3.327 13.837 1.00 97.12 112 ILE A N 1
ATOM 873 C CA . ILE A 1 112 ? 6.513 -2.098 13.574 1.00 97.12 112 ILE A CA 1
ATOM 874 C C . ILE A 1 112 ? 5.879 -1.573 14.862 1.00 97.12 112 ILE A C 1
ATOM 876 O O . ILE A 1 112 ? 6.012 -0.400 15.205 1.00 97.12 112 ILE A O 1
ATOM 880 N N . PHE A 1 113 ? 5.186 -2.445 15.590 1.00 97.94 113 PHE A N 1
ATOM 881 C CA . PHE A 1 113 ? 4.457 -2.034 16.782 1.00 97.94 113 PHE A CA 1
ATOM 882 C C . PHE A 1 113 ? 5.404 -1.816 17.951 1.00 97.94 113 PHE A C 1
ATOM 884 O O . PHE A 1 113 ? 5.290 -0.818 18.661 1.00 97.94 113 PHE A O 1
ATOM 891 N N . ARG A 1 114 ? 6.359 -2.722 18.143 1.00 97.06 114 ARG A N 1
ATOM 892 C CA . ARG A 1 114 ? 7.298 -2.638 19.259 1.00 97.06 114 ARG A CA 1
ATOM 893 C C . ARG A 1 114 ? 8.149 -1.369 19.205 1.00 97.06 114 ARG A C 1
ATOM 895 O O . ARG A 1 114 ? 8.339 -0.735 20.239 1.00 97.06 114 ARG A O 1
ATOM 902 N N . ASP A 1 115 ? 8.629 -0.999 18.022 1.00 96.19 115 ASP A N 1
ATOM 903 C CA . ASP A 1 115 ? 9.652 0.038 17.885 1.00 96.19 115 ASP A CA 1
ATOM 904 C C . ASP A 1 115 ? 9.044 1.433 17.653 1.00 96.19 115 ASP A C 1
ATOM 906 O O . ASP A 1 115 ? 9.651 2.436 18.030 1.00 96.19 115 ASP A O 1
ATOM 910 N N . TRP A 1 116 ? 7.828 1.515 17.092 1.00 96.56 116 TRP A N 1
ATOM 911 C CA . TRP A 1 116 ? 7.232 2.791 16.665 1.00 96.56 116 TRP A CA 1
ATOM 912 C C . TRP A 1 116 ? 5.975 3.219 17.412 1.00 96.56 116 TRP A C 1
ATOM 914 O O . TRP A 1 116 ? 5.477 4.319 17.166 1.00 96.56 116 TRP A O 1
ATOM 924 N N . THR A 1 117 ? 5.445 2.391 18.312 1.00 97.12 117 THR A N 1
ATOM 925 C CA . THR A 1 117 ? 4.208 2.715 19.037 1.00 97.12 117 THR A CA 1
ATOM 926 C C . THR A 1 117 ? 4.430 2.849 20.531 1.00 97.12 117 THR A C 1
ATOM 928 O O . THR A 1 117 ? 5.399 2.332 21.083 1.00 97.12 117 THR A O 1
ATOM 931 N N . LEU A 1 118 ? 3.523 3.549 21.206 1.00 90.88 118 LEU A N 1
ATOM 932 C CA . LEU A 1 118 ? 3.505 3.583 22.664 1.00 90.88 118 LEU A CA 1
ATOM 933 C C . LEU A 1 118 ? 2.985 2.258 23.259 1.00 90.88 118 LEU A C 1
ATOM 935 O O . LEU A 1 118 ? 2.146 1.590 22.645 1.00 90.88 118 LEU A O 1
ATOM 939 N N . PRO A 1 119 ? 3.412 1.893 24.487 1.00 92.88 119 PRO A N 1
ATOM 940 C CA . PRO A 1 119 ? 2.817 0.777 25.213 1.00 92.88 119 PRO A CA 1
ATOM 941 C C . PRO A 1 119 ? 1.282 0.904 25.264 1.00 92.88 119 PRO A C 1
ATOM 943 O O . PRO A 1 119 ? 0.779 2.006 25.506 1.00 92.88 119 PRO A O 1
ATOM 946 N N . PRO A 1 120 ? 0.527 -0.190 25.060 1.00 95.50 120 PRO A N 1
ATOM 947 C CA . PRO A 1 120 ? 0.958 -1.592 25.119 1.00 95.50 120 PRO A CA 1
ATOM 948 C C . PRO A 1 120 ? 1.427 -2.214 23.784 1.00 95.50 120 PRO A C 1
ATOM 950 O O . PRO A 1 120 ? 1.564 -3.432 23.719 1.00 95.50 120 PRO A O 1
ATOM 953 N N . HIS A 1 121 ? 1.705 -1.419 22.742 1.00 96.69 121 HIS A N 1
ATOM 954 C CA . HIS A 1 121 ? 2.160 -1.898 21.423 1.00 96.69 121 HIS A CA 1
ATOM 955 C C . HIS A 1 121 ? 1.165 -2.802 20.673 1.00 96.69 121 HIS A C 1
ATOM 957 O O . HIS A 1 121 ? 1.539 -3.747 19.969 1.00 96.69 121 HIS A O 1
ATOM 963 N N . ASP A 1 122 ? -0.124 -2.510 20.826 1.00 96.88 122 ASP A N 1
ATOM 964 C CA . ASP A 1 122 ? -1.231 -3.218 20.172 1.00 96.88 122 ASP A CA 1
ATOM 965 C C . ASP A 1 122 ? -1.832 -2.448 18.987 1.00 96.88 122 ASP A C 1
ATOM 967 O O . ASP A 1 122 ? -2.637 -2.988 18.228 1.00 96.88 122 ASP A O 1
ATOM 971 N N . SER A 1 123 ? -1.460 -1.178 18.826 1.00 97.56 123 SER A N 1
ATOM 972 C CA . SER A 1 123 ? -2.085 -0.276 17.871 1.00 97.56 123 SER A CA 1
ATOM 973 C C . SER A 1 123 ? -1.153 0.854 17.450 1.00 97.56 123 SER A C 1
ATOM 975 O O . SER A 1 123 ? -0.307 1.290 18.230 1.00 97.56 123 SER A O 1
ATOM 977 N N . ILE A 1 124 ? -1.340 1.366 16.233 1.00 97.38 124 ILE A N 1
ATOM 978 C CA . ILE A 1 124 ? -0.532 2.434 15.639 1.00 97.38 124 ILE A CA 1
ATOM 979 C C . ILE A 1 124 ? -1.413 3.592 15.151 1.00 97.38 124 ILE A C 1
ATOM 981 O O . ILE A 1 124 ? -2.404 3.407 14.442 1.00 97.38 124 ILE A O 1
ATOM 985 N N . GLY A 1 125 ? -1.080 4.813 15.564 1.00 95.31 125 GLY A N 1
ATOM 986 C CA . GLY A 1 125 ? -1.730 6.046 15.129 1.00 95.31 125 GLY A CA 1
ATOM 987 C C . GLY A 1 125 ? -1.060 6.679 13.908 1.00 95.31 125 GLY A C 1
ATOM 988 O O . GLY A 1 125 ? 0.064 6.346 13.545 1.00 95.31 125 GLY A O 1
ATOM 989 N N . LEU A 1 126 ? -1.731 7.662 13.299 1.00 92.06 126 LEU A N 1
ATOM 990 C CA . LEU A 1 126 ? -1.233 8.336 12.092 1.00 92.06 126 LEU A CA 1
ATOM 991 C C . LEU A 1 126 ? 0.150 8.979 12.277 1.00 92.06 126 LEU A C 1
ATOM 993 O O . LEU A 1 126 ? 0.995 8.884 11.397 1.00 92.06 126 LEU A O 1
ATOM 997 N N . PHE A 1 127 ? 0.406 9.639 13.408 1.00 91.00 127 PHE A N 1
ATOM 998 C CA . PHE A 1 127 ? 1.714 10.260 13.633 1.00 91.00 127 PHE A CA 1
ATOM 999 C C . PHE A 1 127 ? 2.815 9.221 13.859 1.00 9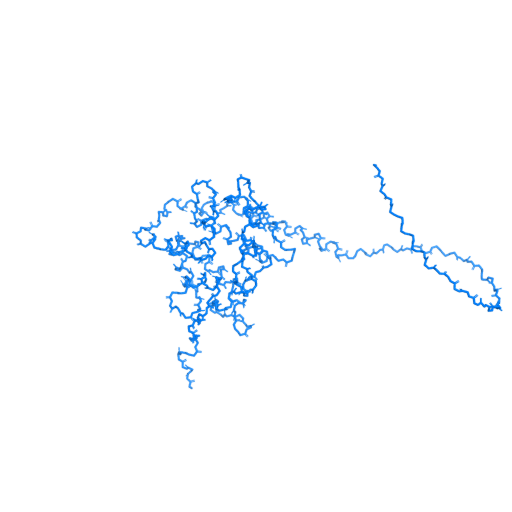1.00 127 PHE A C 1
ATOM 1001 O O . PHE A 1 127 ? 3.904 9.397 13.331 1.00 91.00 127 PHE A O 1
ATOM 1008 N N . GLU A 1 128 ? 2.530 8.123 14.566 1.00 96.62 128 GLU A N 1
ATOM 1009 C CA . GLU A 1 128 ? 3.467 7.000 14.727 1.00 96.62 128 GLU A CA 1
ATOM 1010 C C . GLU A 1 128 ? 3.786 6.348 13.373 1.00 96.62 128 GLU A C 1
ATOM 1012 O O . GLU A 1 128 ? 4.947 6.069 13.104 1.00 96.62 128 GLU A O 1
ATOM 1017 N N . ILE A 1 129 ? 2.799 6.223 12.473 1.00 96.19 129 ILE A N 1
ATOM 1018 C CA . ILE A 1 129 ? 3.017 5.824 11.071 1.00 96.19 129 ILE A CA 1
ATOM 1019 C C . ILE A 1 129 ? 4.011 6.760 10.375 1.00 96.19 129 ILE A C 1
ATOM 1021 O O . ILE A 1 129 ? 4.966 6.298 9.757 1.00 96.19 129 ILE A O 1
ATOM 1025 N N . ILE A 1 130 ? 3.799 8.076 10.461 1.00 92.75 130 ILE A N 1
ATOM 1026 C CA . ILE A 1 130 ? 4.676 9.060 9.807 1.00 92.75 130 ILE A CA 1
ATOM 1027 C C . ILE A 1 130 ? 6.097 8.955 10.377 1.00 92.75 130 ILE A C 1
ATOM 1029 O O . ILE A 1 130 ? 7.060 8.942 9.613 1.00 92.75 130 ILE A O 1
ATOM 1033 N N . TYR A 1 131 ? 6.238 8.850 11.702 1.00 93.06 131 TYR A N 1
ATOM 1034 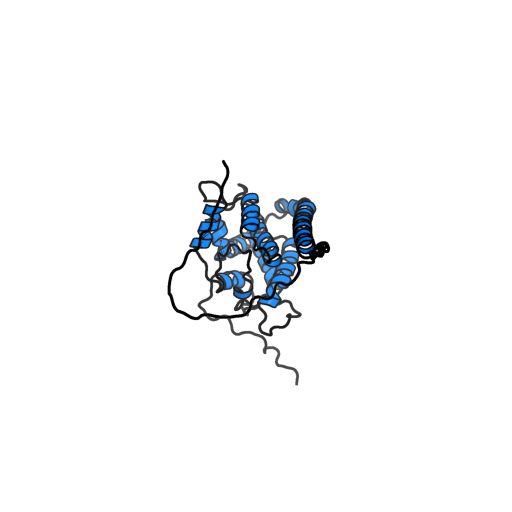C CA . TYR A 1 131 ? 7.538 8.676 12.353 1.00 93.06 131 TYR A CA 1
ATOM 1035 C C . TYR A 1 131 ? 8.223 7.372 11.943 1.00 93.06 131 TYR A C 1
ATOM 1037 O O . TYR A 1 131 ? 9.415 7.396 11.647 1.00 93.06 131 TYR A O 1
ATOM 1045 N N . MET A 1 132 ? 7.476 6.271 11.855 1.00 95.88 132 MET A N 1
ATOM 1046 C CA . MET A 1 132 ? 7.981 4.986 11.380 1.00 95.88 132 MET A CA 1
ATOM 1047 C C . MET A 1 132 ? 8.511 5.075 9.956 1.00 95.88 132 MET A C 1
ATOM 1049 O O . MET A 1 132 ? 9.626 4.638 9.694 1.00 95.88 132 MET A O 1
ATOM 1053 N N . VAL A 1 133 ? 7.742 5.646 9.028 1.00 95.00 133 VAL A N 1
ATOM 1054 C CA . VAL A 1 133 ? 8.184 5.739 7.632 1.00 95.00 133 VAL A CA 1
ATOM 1055 C C . VAL A 1 133 ? 9.429 6.620 7.518 1.00 95.00 133 VAL A C 1
ATOM 1057 O O . VAL A 1 133 ? 10.379 6.246 6.835 1.00 95.00 133 VAL A O 1
ATOM 1060 N N . LEU A 1 134 ? 9.475 7.747 8.236 1.00 91.81 134 LEU A N 1
ATOM 1061 C CA . LEU A 1 134 ? 10.670 8.597 8.298 1.00 91.81 134 LEU A CA 1
ATOM 1062 C C . LEU A 1 134 ? 11.886 7.851 8.863 1.00 91.81 134 LEU A C 1
ATOM 1064 O O . LEU A 1 134 ? 12.992 8.020 8.361 1.00 91.81 134 LEU A O 1
ATOM 1068 N N . GLY A 1 135 ? 11.692 7.035 9.896 1.00 91.88 135 GLY A N 1
ATOM 1069 C CA . GLY A 1 135 ? 12.768 6.290 10.538 1.00 91.88 135 GLY A CA 1
ATOM 1070 C C . GLY A 1 135 ? 13.255 5.067 9.761 1.00 91.88 135 GLY A C 1
ATOM 1071 O O . GLY A 1 135 ? 14.437 4.744 9.830 1.00 91.88 135 GLY A O 1
ATOM 1072 N N . ASN A 1 136 ? 12.377 4.434 8.983 1.00 91.62 136 ASN A N 1
ATOM 1073 C CA . ASN A 1 136 ? 12.719 3.332 8.079 1.00 91.62 136 ASN A CA 1
ATOM 1074 C C . ASN A 1 136 ? 13.275 3.815 6.727 1.00 91.62 136 ASN A C 1
ATOM 1076 O O . ASN A 1 136 ? 13.598 2.992 5.874 1.00 91.62 136 ASN A O 1
ATOM 1080 N N . SER A 1 137 ? 13.354 5.130 6.498 1.00 92.25 137 SER A N 1
ATOM 1081 C CA . SER A 1 137 ? 13.786 5.691 5.217 1.00 92.25 137 SER A CA 1
ATOM 1082 C C . SER A 1 137 ? 15.271 5.464 4.949 1.00 92.25 137 SER A C 1
ATOM 1084 O O . SER A 1 137 ? 16.127 5.869 5.738 1.00 92.25 137 SER A O 1
ATOM 1086 N N . ASP A 1 138 ? 15.581 4.915 3.775 1.00 91.38 138 ASP A N 1
ATOM 1087 C CA . ASP A 1 138 ? 16.957 4.774 3.306 1.00 91.38 138 ASP A CA 1
ATOM 1088 C C . ASP A 1 138 ? 17.462 6.092 2.688 1.00 91.38 138 ASP A C 1
ATOM 1090 O O . ASP A 1 138 ? 16.767 6.754 1.914 1.00 91.38 138 ASP A O 1
ATOM 1094 N N . ILE A 1 139 ? 18.722 6.454 2.972 1.00 86.94 139 ILE A N 1
ATOM 1095 C CA . ILE A 1 139 ? 19.335 7.741 2.573 1.00 86.94 139 ILE A CA 1
ATOM 1096 C C . ILE A 1 139 ? 19.244 8.047 1.065 1.00 86.94 139 ILE A C 1
ATOM 1098 O O . ILE A 1 139 ? 19.180 9.210 0.670 1.00 86.94 139 ILE A O 1
ATOM 1102 N N . CYS A 1 140 ? 19.220 7.014 0.221 1.00 92.00 140 CYS A N 1
ATOM 1103 C CA . CYS A 1 140 ? 19.196 7.128 -1.238 1.00 92.00 140 CYS A CA 1
ATOM 1104 C C . CYS A 1 140 ? 17.936 6.504 -1.866 1.00 92.00 140 CYS A C 1
ATOM 1106 O O . CYS A 1 140 ? 17.997 6.043 -3.004 1.00 92.00 140 CYS A O 1
ATOM 1108 N N . ASP A 1 141 ? 16.804 6.488 -1.155 1.00 91.06 141 ASP A N 1
ATOM 1109 C CA . ASP A 1 141 ? 15.553 5.892 -1.642 1.00 91.06 141 ASP A CA 1
ATOM 1110 C C . ASP A 1 141 ? 14.338 6.825 -1.493 1.00 91.06 141 ASP A C 1
ATOM 1112 O O . ASP A 1 141 ? 13.361 6.543 -0.799 1.00 91.06 141 ASP A O 1
ATOM 1116 N N . LEU A 1 142 ? 14.374 7.962 -2.196 1.00 90.19 142 LEU A N 1
ATOM 1117 C CA . LEU A 1 142 ? 13.245 8.901 -2.229 1.00 90.19 142 LEU A CA 1
ATOM 1118 C C . LEU A 1 142 ? 11.958 8.246 -2.762 1.00 90.19 142 LEU A C 1
ATOM 1120 O O . LEU A 1 142 ? 10.867 8.550 -2.284 1.00 90.19 142 LEU A O 1
ATOM 1124 N N . PHE A 1 143 ? 12.076 7.366 -3.759 1.00 89.00 143 PHE A N 1
ATOM 1125 C CA . PHE A 1 143 ? 10.926 6.680 -4.346 1.00 89.00 143 PHE A CA 1
ATOM 1126 C C . PHE A 1 143 ? 10.251 5.759 -3.329 1.00 89.00 143 PHE A C 1
ATOM 1128 O O . PHE A 1 143 ? 9.035 5.850 -3.146 1.00 89.00 143 PHE A O 1
ATOM 1135 N N . GLY A 1 144 ? 11.024 4.917 -2.640 1.00 90.25 144 GLY A N 1
ATOM 1136 C CA . GLY A 1 144 ? 10.470 4.032 -1.629 1.00 90.25 144 GLY A CA 1
ATOM 1137 C C . GLY A 1 144 ? 9.925 4.791 -0.428 1.00 90.25 144 GLY A C 1
ATOM 1138 O O . GLY A 1 144 ? 8.868 4.429 0.072 1.00 90.25 144 GLY A O 1
ATOM 1139 N N . PHE A 1 145 ? 10.555 5.893 -0.008 1.00 92.62 145 PHE A N 1
ATOM 1140 C CA . PHE A 1 145 ? 10.009 6.735 1.062 1.00 92.62 145 PHE A CA 1
ATOM 1141 C C . PHE A 1 145 ? 8.618 7.284 0.710 1.00 92.62 145 PHE A C 1
ATOM 1143 O O . PHE A 1 145 ? 7.676 7.170 1.496 1.00 92.62 145 PHE A O 1
ATOM 1150 N N . LEU A 1 146 ? 8.466 7.872 -0.483 1.00 91.38 146 LEU A N 1
ATOM 1151 C CA . LEU A 1 146 ? 7.185 8.437 -0.916 1.00 91.38 146 LEU A CA 1
ATOM 1152 C C . LEU A 1 146 ? 6.111 7.356 -1.076 1.00 91.38 146 LEU A C 1
ATOM 1154 O O . LEU A 1 146 ? 4.948 7.599 -0.749 1.00 91.38 146 LEU A O 1
ATOM 1158 N N . THR A 1 147 ? 6.503 6.176 -1.552 1.00 90.56 147 THR A N 1
ATOM 1159 C CA . THR A 1 147 ? 5.593 5.042 -1.734 1.00 90.56 147 THR A CA 1
ATOM 1160 C C . THR A 1 147 ? 5.166 4.464 -0.384 1.00 90.56 147 THR A C 1
ATOM 1162 O O . THR A 1 147 ? 3.968 4.359 -0.142 1.00 90.56 147 THR A O 1
ATOM 1165 N N . ALA A 1 148 ? 6.094 4.262 0.558 1.00 93.81 148 ALA A N 1
ATOM 1166 C CA . ALA A 1 148 ? 5.782 3.834 1.922 1.00 93.81 148 ALA A CA 1
ATOM 1167 C C . ALA A 1 148 ? 4.851 4.830 2.638 1.00 93.81 148 ALA A C 1
ATOM 1169 O O . ALA A 1 148 ? 3.882 4.431 3.284 1.00 93.81 148 ALA A O 1
ATOM 1170 N N . MET A 1 149 ? 5.086 6.140 2.484 1.00 93.44 149 MET A N 1
ATOM 1171 C CA . MET A 1 149 ? 4.175 7.168 3.003 1.00 93.44 149 MET A CA 1
ATOM 1172 C C . MET A 1 149 ? 2.774 7.035 2.397 1.00 93.44 149 MET A C 1
ATOM 1174 O O . MET A 1 149 ? 1.783 7.101 3.125 1.00 93.44 149 MET A O 1
ATOM 1178 N N . PHE A 1 150 ? 2.681 6.864 1.076 1.00 90.88 150 PHE A N 1
ATOM 1179 C CA . PHE A 1 150 ? 1.408 6.718 0.373 1.00 90.88 150 PHE A CA 1
ATOM 1180 C C . PHE A 1 150 ? 0.644 5.468 0.826 1.00 90.88 150 PHE A C 1
ATOM 1182 O O . PHE A 1 150 ? -0.548 5.557 1.117 1.00 90.88 150 PHE A O 1
ATOM 1189 N N . GLU A 1 151 ? 1.325 4.330 0.935 1.00 93.31 151 GLU A N 1
ATOM 1190 C CA . GLU A 1 151 ? 0.735 3.058 1.346 1.00 93.31 151 GLU A CA 1
ATOM 1191 C C . GLU A 1 151 ? 0.222 3.117 2.784 1.00 93.31 151 GLU A C 1
ATOM 1193 O O . GLU A 1 151 ? -0.960 2.875 3.025 1.00 93.31 151 GLU A O 1
ATOM 1198 N N . TRP A 1 152 ? 1.058 3.524 3.741 1.00 95.50 152 TRP A N 1
ATOM 1199 C CA . TRP A 1 152 ? 0.670 3.540 5.151 1.00 95.50 152 TRP A CA 1
ATOM 1200 C C . TRP A 1 152 ? -0.410 4.574 5.478 1.00 95.50 152 TRP A C 1
ATOM 1202 O O . TRP A 1 152 ? -1.347 4.286 6.230 1.00 95.50 152 TRP A O 1
ATOM 1212 N N . VAL A 1 153 ? -0.329 5.774 4.894 1.00 91.31 153 VAL A N 1
ATOM 1213 C CA . VAL A 1 153 ? -1.401 6.772 5.029 1.00 91.31 153 VAL A CA 1
ATOM 1214 C C . VAL A 1 153 ? -2.668 6.280 4.330 1.00 91.31 153 VAL A C 1
ATOM 1216 O O . VAL A 1 153 ? -3.764 6.461 4.861 1.00 91.31 153 VAL A O 1
ATOM 1219 N N . GLY A 1 154 ? -2.532 5.612 3.181 1.00 90.06 154 GLY A N 1
ATOM 1220 C CA . GLY A 1 154 ? -3.631 4.970 2.468 1.00 90.06 154 GLY A CA 1
ATOM 1221 C C . GLY A 1 154 ? -4.358 3.934 3.323 1.00 90.06 154 GLY A C 1
ATOM 1222 O O . GLY A 1 154 ? -5.586 3.959 3.376 1.00 90.06 154 GLY A O 1
ATOM 1223 N N . ILE A 1 155 ? -3.625 3.091 4.057 1.00 93.00 155 ILE A N 1
ATOM 1224 C CA . ILE A 1 155 ? -4.185 2.114 5.004 1.00 93.00 155 ILE A CA 1
ATOM 1225 C C . ILE A 1 155 ? -4.960 2.817 6.121 1.00 93.00 155 ILE A C 1
ATOM 1227 O O . ILE A 1 155 ? -6.117 2.480 6.382 1.00 93.00 155 ILE A O 1
ATOM 1231 N N . TRP A 1 156 ? -4.353 3.822 6.760 1.00 93.19 156 TRP A N 1
ATOM 1232 C CA . TRP A 1 156 ? -5.011 4.573 7.831 1.00 93.19 156 TRP A CA 1
ATOM 1233 C C . TRP A 1 156 ? -6.287 5.267 7.342 1.00 93.19 156 TRP A C 1
ATOM 1235 O O . TRP A 1 156 ? -7.307 5.251 8.030 1.00 93.19 156 TRP A O 1
ATOM 1245 N N . MET A 1 157 ? -6.264 5.823 6.128 1.00 87.81 157 MET A N 1
ATOM 1246 C CA . MET A 1 157 ? -7.434 6.435 5.499 1.00 87.81 157 MET A CA 1
ATOM 1247 C C . MET A 1 157 ? -8.513 5.421 5.118 1.00 87.81 157 MET A C 1
ATOM 1249 O O . MET A 1 157 ? -9.694 5.729 5.262 1.00 87.81 157 MET A O 1
ATOM 1253 N N . LEU A 1 158 ? -8.120 4.249 4.613 1.00 89.44 158 LEU A N 1
ATOM 1254 C CA . LEU A 1 158 ? -9.037 3.187 4.204 1.00 89.44 158 LEU A CA 1
ATOM 1255 C C . LEU A 1 158 ? -9.855 2.681 5.392 1.00 89.44 158 LEU A C 1
ATOM 1257 O O . LEU A 1 158 ? -11.070 2.529 5.289 1.00 89.44 158 LEU A O 1
ATOM 1261 N N . LEU A 1 159 ? -9.179 2.423 6.510 1.00 91.06 159 LEU A N 1
ATOM 1262 C CA . LEU A 1 159 ? -9.808 1.865 7.702 1.00 91.06 159 LEU A CA 1
ATOM 1263 C C . LEU A 1 159 ? -10.453 2.925 8.591 1.00 91.06 159 LEU A C 1
ATOM 1265 O O . LEU A 1 159 ? -11.419 2.618 9.284 1.00 91.06 159 LEU A O 1
ATOM 1269 N N . TRP A 1 160 ? -9.955 4.164 8.537 1.00 87.81 160 TRP A N 1
ATOM 1270 C CA . TRP A 1 160 ? -10.478 5.325 9.258 1.00 87.81 160 TRP A CA 1
ATOM 1271 C C . TRP A 1 160 ? -10.910 4.983 10.699 1.00 87.81 160 TRP A C 1
ATOM 1273 O O . TRP A 1 160 ? -12.096 5.079 11.045 1.00 87.81 160 TRP A O 1
ATOM 1283 N N . PRO A 1 161 ? -9.973 4.526 11.550 1.00 88.19 161 PRO A N 1
ATOM 1284 C CA . PRO A 1 161 ? -10.320 3.981 12.852 1.00 88.19 161 PRO A CA 1
ATOM 1285 C C . PRO A 1 161 ? -10.978 5.061 13.728 1.00 88.19 161 PRO A C 1
ATOM 1287 O O . PRO A 1 161 ? -10.414 6.151 13.871 1.00 88.19 161 PRO A O 1
ATOM 1290 N N . PRO A 1 162 ? -12.128 4.792 14.378 1.00 84.12 162 PRO A N 1
ATOM 1291 C CA . PRO A 1 162 ? -12.811 5.777 15.225 1.00 84.12 162 PRO A CA 1
ATOM 1292 C C . PRO A 1 162 ? -11.956 6.298 16.389 1.00 84.12 162 PRO A C 1
ATOM 1294 O O . PRO A 1 162 ? -12.116 7.435 16.824 1.00 84.12 162 PRO A O 1
ATOM 1297 N N . THR A 1 163 ? -11.036 5.469 16.884 1.00 89.25 163 THR A N 1
ATOM 1298 C CA . THR A 1 163 ? -10.068 5.802 17.942 1.00 89.25 163 THR A CA 1
ATOM 1299 C C . THR A 1 163 ? -8.860 6.588 17.419 1.00 89.25 163 THR A C 1
ATOM 1301 O O . THR A 1 163 ? -8.033 7.043 18.206 1.00 89.25 163 THR A O 1
ATOM 1304 N N . GLY A 1 164 ? -8.724 6.725 16.096 1.00 89.75 164 GLY A N 1
ATOM 1305 C CA . GLY A 1 164 ? -7.551 7.283 15.426 1.00 89.75 164 GLY A CA 1
ATOM 1306 C C . GLY A 1 164 ? -6.353 6.330 15.340 1.00 89.75 164 GLY A C 1
ATOM 1307 O O . GLY A 1 164 ? -5.307 6.732 14.823 1.00 89.75 164 GLY A O 1
ATOM 1308 N N . ARG A 1 165 ? -6.489 5.084 15.816 1.00 95.19 165 ARG A N 1
ATOM 1309 C CA . ARG A 1 165 ? -5.416 4.080 15.861 1.00 95.19 165 ARG A CA 1
ATOM 1310 C C . ARG A 1 165 ? -5.856 2.780 15.197 1.00 95.19 165 ARG A C 1
ATOM 1312 O O . ARG A 1 165 ? -6.955 2.311 15.463 1.00 95.19 165 ARG A O 1
ATOM 1319 N N . LEU A 1 166 ? -4.988 2.215 14.368 1.00 96.81 166 LEU A N 1
ATOM 1320 C CA . LEU A 1 166 ? -5.176 0.906 13.748 1.00 96.81 166 LEU A CA 1
ATOM 1321 C C . LEU A 1 166 ? -4.659 -0.168 14.694 1.00 96.81 166 LEU A C 1
ATOM 1323 O O . LEU A 1 166 ? -3.535 -0.054 15.180 1.00 96.81 166 LEU A O 1
ATOM 1327 N N . THR A 1 167 ? -5.449 -1.200 14.944 1.00 97.12 167 THR A N 1
ATOM 1328 C CA . THR A 1 167 ? -5.020 -2.379 15.704 1.00 97.12 167 THR A CA 1
ATOM 1329 C C . THR A 1 167 ? -4.049 -3.232 14.893 1.00 97.12 167 THR A C 1
ATOM 1331 O O . THR A 1 167 ? -4.029 -3.196 13.659 1.00 97.12 167 THR A O 1
ATOM 1334 N N . LYS A 1 168 ? -3.241 -4.031 15.587 1.00 96.44 168 LYS A N 1
ATOM 1335 C CA . LYS A 1 168 ? -2.322 -4.981 14.960 1.00 96.44 168 LYS A CA 1
ATOM 1336 C C . LYS A 1 168 ? -3.048 -5.939 14.020 1.00 96.44 168 LYS A C 1
ATOM 1338 O O . LYS A 1 168 ? -2.593 -6.171 12.905 1.00 96.44 168 LYS A O 1
ATOM 1343 N N . GLU A 1 169 ? -4.204 -6.439 14.429 1.00 96.06 169 GLU A N 1
ATOM 1344 C CA . GLU A 1 169 ? -5.026 -7.355 13.642 1.00 96.06 169 GLU A CA 1
ATOM 1345 C C . GLU A 1 169 ? -5.520 -6.701 12.346 1.00 96.06 169 GLU A C 1
ATOM 1347 O O . GLU A 1 169 ? -5.432 -7.314 11.283 1.00 96.06 169 GLU A O 1
ATOM 1352 N N . GLU A 1 170 ? -5.965 -5.443 12.404 1.00 95.75 170 GLU A N 1
ATOM 1353 C CA . GLU A 1 170 ? -6.395 -4.688 11.221 1.00 95.75 170 GLU A CA 1
ATOM 1354 C C . GLU A 1 170 ? -5.252 -4.486 10.218 1.00 95.75 170 GLU A C 1
ATOM 1356 O O . GLU A 1 170 ? -5.442 -4.688 9.015 1.00 95.75 170 GLU A O 1
ATOM 1361 N N . VAL A 1 171 ? -4.058 -4.121 10.701 1.00 96.69 171 VAL A N 1
ATOM 1362 C CA . VAL A 1 171 ? -2.874 -3.949 9.843 1.00 96.69 171 VAL A CA 1
ATOM 1363 C C . VAL A 1 171 ? -2.436 -5.294 9.260 1.00 96.69 171 VAL A C 1
ATOM 1365 O O . VAL A 1 171 ? -2.159 -5.383 8.065 1.00 96.69 171 VAL A O 1
ATOM 1368 N N . LYS A 1 172 ? -2.426 -6.365 10.063 1.00 96.00 172 LYS A N 1
ATOM 1369 C CA . LYS A 1 172 ? -2.096 -7.718 9.593 1.00 96.00 172 LYS A CA 1
ATOM 1370 C C . LYS A 1 172 ? -3.043 -8.178 8.486 1.00 96.00 172 LYS A C 1
ATOM 1372 O O . LYS A 1 172 ? -2.580 -8.702 7.474 1.00 96.00 172 LYS A O 1
ATOM 1377 N N . GLY A 1 173 ? -4.338 -7.906 8.642 1.00 94.44 173 GLY A N 1
ATOM 1378 C CA . GLY A 1 173 ? -5.347 -8.246 7.644 1.00 94.44 173 GLY A CA 1
ATOM 1379 C C . GLY A 1 173 ? -5.178 -7.502 6.313 1.00 94.44 173 GLY A C 1
ATOM 1380 O O . GLY A 1 173 ? -5.610 -7.982 5.265 1.00 94.44 173 GLY A O 1
ATOM 1381 N N . VAL A 1 174 ? -4.523 -6.335 6.310 1.00 94.69 174 VAL A N 1
ATOM 1382 C CA . VAL A 1 174 ? -4.143 -5.652 5.062 1.00 94.69 174 VAL A CA 1
ATOM 1383 C C . VAL A 1 174 ? -3.009 -6.395 4.359 1.00 94.69 174 VAL A C 1
ATOM 1385 O O . VAL A 1 174 ? -3.069 -6.589 3.144 1.00 94.69 174 VAL A O 1
ATOM 1388 N N . PHE A 1 175 ? -1.997 -6.848 5.102 1.00 93.50 175 PHE A N 1
ATOM 1389 C CA . PHE A 1 175 ? -0.897 -7.627 4.532 1.00 93.50 175 PHE A CA 1
ATOM 1390 C C . PHE A 1 175 ? -1.388 -8.967 3.957 1.00 93.50 175 PHE A C 1
ATOM 1392 O O . PHE A 1 175 ? -1.119 -9.282 2.806 1.00 93.50 175 PHE A O 1
ATOM 1399 N N . ASP A 1 176 ? -2.188 -9.746 4.683 1.00 89.00 176 ASP A N 1
ATOM 1400 C CA . ASP A 1 176 ? -2.705 -11.025 4.153 1.00 89.00 176 ASP A CA 1
ATOM 1401 C C . ASP A 1 176 ? -3.908 -10.879 3.180 1.00 89.00 176 ASP A C 1
ATOM 1403 O O . ASP A 1 176 ? -4.412 -11.857 2.603 1.00 89.00 176 ASP A O 1
ATOM 1407 N N . GLY A 1 177 ? -4.385 -9.645 2.989 1.00 89.50 177 GLY A N 1
ATOM 1408 C CA . GLY A 1 177 ? -5.484 -9.280 2.098 1.00 89.50 177 GLY A CA 1
ATOM 1409 C C . GLY A 1 177 ? -6.886 -9.649 2.601 1.00 89.50 177 GLY A C 1
ATOM 1410 O O . GLY A 1 177 ? -7.855 -9.461 1.860 1.00 89.50 177 GLY A O 1
ATOM 1411 N N . SER A 1 178 ? -7.040 -10.182 3.819 1.00 92.00 178 SER A N 1
ATOM 1412 C CA . SER A 1 178 ? -8.354 -10.482 4.413 1.00 92.00 178 SER A CA 1
ATOM 1413 C C . SER A 1 178 ? -9.193 -9.221 4.603 1.00 92.00 178 SER A C 1
ATOM 1415 O O . SER A 1 178 ? -10.346 -9.198 4.171 1.00 92.00 178 SER A O 1
ATOM 1417 N N . THR A 1 179 ? -8.585 -8.135 5.086 1.00 93.12 179 THR A N 1
ATOM 1418 C CA . THR A 1 179 ? -9.244 -6.835 5.272 1.00 93.12 179 THR A CA 1
ATOM 1419 C C . THR A 1 179 ? -9.903 -6.341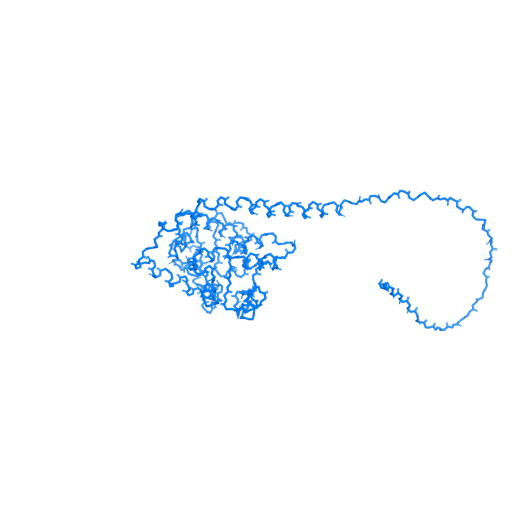 3.983 1.00 93.12 179 THR A C 1
ATOM 1421 O O . THR A 1 179 ? -11.008 -5.804 4.008 1.00 93.12 179 THR A O 1
ATOM 1424 N N . PHE A 1 180 ? -9.264 -6.538 2.827 1.00 93.38 180 PHE A N 1
ATOM 1425 C CA . PHE A 1 180 ? -9.823 -6.095 1.548 1.00 93.38 180 PHE A CA 1
ATOM 1426 C C . PHE A 1 180 ? -11.061 -6.890 1.145 1.00 9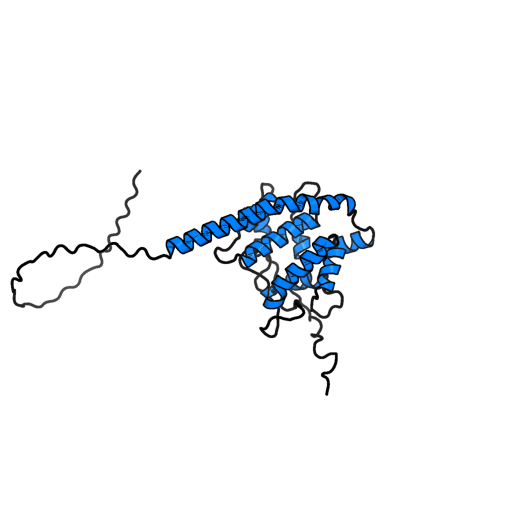3.38 180 PHE A C 1
ATOM 1428 O O . PHE A 1 180 ? -12.035 -6.309 0.664 1.00 93.38 180 PHE A O 1
ATOM 1435 N N . ARG A 1 181 ? -11.045 -8.207 1.372 1.00 92.50 181 ARG A N 1
ATOM 1436 C CA . ARG A 1 181 ? -12.195 -9.082 1.110 1.00 92.50 181 ARG A CA 1
ATOM 1437 C C . ARG A 1 181 ? -13.371 -8.715 2.011 1.00 92.50 181 ARG A C 1
ATOM 1439 O O . ARG A 1 181 ? -14.478 -8.541 1.504 1.00 92.50 181 ARG A O 1
ATOM 1446 N N . ASP A 1 182 ? -13.109 -8.507 3.296 1.00 93.69 182 ASP A N 1
ATOM 1447 C CA . ASP A 1 182 ? -14.128 -8.141 4.282 1.00 93.69 182 ASP A CA 1
ATOM 1448 C C . ASP A 1 182 ? -14.759 -6.781 3.959 1.00 93.69 182 ASP A C 1
ATOM 1450 O O . ASP A 1 182 ? -15.985 -6.636 3.955 1.00 93.69 182 ASP A O 1
ATOM 1454 N N . LEU A 1 183 ? -13.936 -5.783 3.616 1.00 92.94 183 LEU A N 1
ATOM 1455 C CA . LEU A 1 183 ? -14.415 -4.466 3.195 1.00 92.94 183 LEU A CA 1
ATOM 1456 C C . LEU A 1 183 ? -15.224 -4.542 1.899 1.00 92.94 183 LEU A C 1
ATOM 1458 O O . LEU A 1 183 ? -16.303 -3.956 1.825 1.00 92.94 183 LEU A O 1
ATOM 1462 N N . ALA A 1 184 ? -14.745 -5.274 0.891 1.00 93.81 184 ALA A N 1
ATOM 1463 C CA . ALA A 1 184 ? -15.458 -5.435 -0.373 1.00 93.81 184 ALA A CA 1
ATOM 1464 C C . ALA A 1 184 ? -16.824 -6.103 -0.180 1.00 93.81 184 ALA A C 1
ATOM 1466 O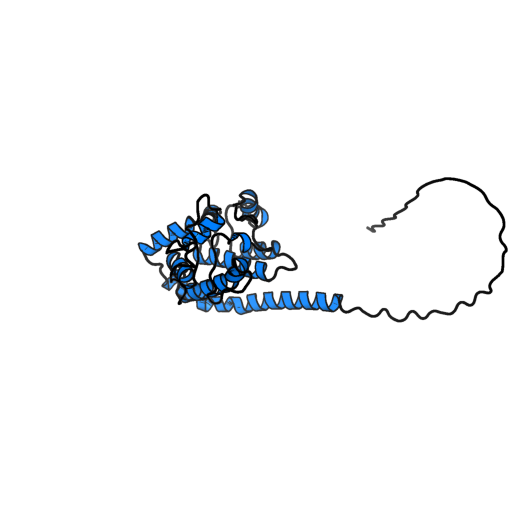 O . ALA A 1 184 ? -17.819 -5.634 -0.738 1.00 93.81 184 ALA A O 1
ATOM 1467 N N . GLN A 1 185 ? -16.894 -7.148 0.650 1.00 94.44 185 GLN A N 1
ATOM 1468 C CA . GLN A 1 185 ? -18.154 -7.796 0.994 1.00 94.44 185 GLN A CA 1
ATOM 1469 C C . GLN A 1 185 ? -19.092 -6.814 1.701 1.00 94.44 185 GLN A C 1
ATOM 1471 O O . GLN A 1 185 ? -20.206 -6.580 1.227 1.00 94.44 185 GLN A O 1
ATOM 1476 N N . LYS A 1 186 ? -18.625 -6.175 2.778 1.00 92.94 186 LYS A N 1
ATOM 1477 C CA . LYS A 1 186 ? -19.409 -5.202 3.547 1.00 92.94 186 LYS A CA 1
ATOM 1478 C C . LYS A 1 186 ? -19.956 -4.081 2.660 1.00 92.94 186 LYS A C 1
ATOM 1480 O O . LYS A 1 186 ? -21.129 -3.729 2.764 1.00 92.94 186 LYS A O 1
ATOM 1485 N N . ASN A 1 187 ? -19.130 -3.555 1.759 1.00 92.00 187 ASN A N 1
ATOM 1486 C CA . ASN A 1 187 ? -19.501 -2.467 0.858 1.00 92.00 187 ASN A CA 1
ATOM 1487 C C . ASN A 1 187 ? -20.459 -2.906 -0.258 1.00 92.00 187 ASN A C 1
ATOM 1489 O O . ASN A 1 187 ? -21.216 -2.079 -0.768 1.00 92.00 187 ASN A O 1
ATOM 1493 N N . SER A 1 188 ? -20.447 -4.190 -0.632 1.00 91.31 188 SER A N 1
ATOM 1494 C CA . SER A 1 188 ? -21.421 -4.761 -1.569 1.00 91.31 188 SER A CA 1
ATOM 1495 C C . SER A 1 188 ? -22.816 -4.896 -0.950 1.00 91.31 188 SER A C 1
ATOM 1497 O O . SER A 1 188 ? -23.813 -4.687 -1.639 1.00 91.31 188 SER A O 1
ATOM 1499 N N . GLU A 1 189 ? -22.888 -5.184 0.352 1.00 92.12 189 GLU A N 1
ATOM 1500 C CA . GLU A 1 189 ? -24.143 -5.282 1.106 1.00 92.12 189 GLU A CA 1
ATOM 1501 C C . GLU A 1 189 ? -24.689 -3.894 1.457 1.00 92.12 189 GLU A C 1
ATOM 1503 O O . GLU A 1 189 ? -25.888 -3.627 1.345 1.00 92.12 189 GLU A O 1
ATOM 1508 N N . LYS A 1 190 ? -23.798 -2.988 1.870 1.00 88.69 190 LYS A N 1
ATOM 1509 C CA . LYS A 1 190 ? -24.124 -1.607 2.209 1.00 88.69 190 LYS A CA 1
ATOM 1510 C C . LYS A 1 190 ? -23.010 -0.679 1.723 1.00 88.69 190 LYS A C 1
ATOM 1512 O O . LYS A 1 190 ? -21.931 -0.693 2.314 1.00 88.69 190 LYS A O 1
ATOM 1517 N N . PRO A 1 191 ? -23.262 0.174 0.712 1.00 82.12 191 PRO A N 1
ATOM 1518 C CA . PRO A 1 191 ? -22.232 1.060 0.193 1.00 82.12 191 PRO A CA 1
ATOM 1519 C C . PRO A 1 191 ? -21.714 2.007 1.290 1.00 82.12 191 PRO A C 1
ATOM 1521 O O . PRO A 1 191 ? -22.487 2.390 2.178 1.00 82.12 191 PRO A O 1
ATOM 1524 N N . PRO A 1 192 ? -20.429 2.406 1.234 1.00 77.00 192 PRO A N 1
ATOM 1525 C CA . PRO A 1 192 ? -19.852 3.326 2.203 1.00 77.00 192 PRO A CA 1
ATOM 1526 C C . PRO A 1 192 ? -20.643 4.631 2.253 1.00 77.00 192 PRO A C 1
ATOM 1528 O O . PRO A 1 192 ? -21.041 5.167 1.214 1.00 77.00 192 PRO A O 1
ATOM 1531 N N . ASP A 1 193 ? -20.824 5.182 3.453 1.00 73.00 193 ASP A N 1
ATOM 1532 C CA . ASP A 1 193 ? -21.376 6.526 3.591 1.00 73.00 193 ASP A CA 1
ATOM 1533 C C . ASP A 1 193 ? -20.310 7.563 3.222 1.00 73.00 193 ASP A C 1
ATOM 1535 O O . ASP A 1 193 ? -19.575 8.093 4.058 1.00 73.00 193 ASP A O 1
ATOM 1539 N N . TYR A 1 194 ? -20.222 7.850 1.926 1.00 65.69 194 TYR A N 1
ATOM 1540 C CA . TYR A 1 194 ? -19.279 8.815 1.382 1.00 65.69 194 TYR A CA 1
ATOM 1541 C C . TYR A 1 194 ? -19.536 10.254 1.851 1.00 65.69 194 TYR A C 1
ATOM 1543 O O . TYR A 1 194 ? -18.662 11.099 1.662 1.00 65.69 194 TYR A O 1
ATOM 1551 N N . PHE A 1 195 ? -20.683 10.553 2.475 1.00 57.66 195 PHE A N 1
ATOM 1552 C CA . PHE A 1 195 ? -20.973 11.877 3.027 1.00 57.66 195 PHE A CA 1
ATOM 1553 C C . PHE A 1 195 ? -20.085 12.180 4.242 1.00 57.66 195 PHE A C 1
ATOM 1555 O O . PHE A 1 195 ? -19.617 13.308 4.400 1.00 57.66 195 PHE A O 1
ATOM 1562 N N . PHE A 1 196 ? -19.753 11.157 5.036 1.00 52.75 196 PHE A N 1
ATOM 1563 C CA . PHE A 1 196 ? -18.783 11.263 6.129 1.00 52.75 196 PHE A CA 1
ATOM 1564 C C . PHE A 1 196 ? -17.327 11.350 5.623 1.00 52.75 196 PHE A C 1
ATOM 1566 O O . PHE A 1 196 ? -16.483 11.960 6.276 1.00 52.75 196 PHE A O 1
ATOM 1573 N N . PHE A 1 197 ? -17.043 10.819 4.425 1.00 52.34 197 PHE A N 1
ATOM 1574 C CA . PHE A 1 197 ? -15.722 10.862 3.767 1.00 52.34 197 PHE A CA 1
ATOM 1575 C C . PHE A 1 197 ? -15.501 12.086 2.856 1.00 52.34 197 PHE A C 1
ATOM 1577 O O . PHE A 1 197 ? -14.371 12.372 2.449 1.00 52.34 197 PHE A O 1
ATOM 1584 N N . LEU A 1 198 ? -16.553 12.852 2.551 1.00 48.34 198 LEU A N 1
ATOM 1585 C CA . LEU A 1 198 ? -16.501 14.063 1.727 1.00 48.34 198 LEU A CA 1
ATOM 1586 C C . LEU A 1 198 ? -15.570 15.184 2.264 1.00 48.34 198 LEU A C 1
ATOM 1588 O O . LEU A 1 198 ? -15.035 15.930 1.439 1.00 48.34 198 LEU A O 1
ATOM 1592 N N . PRO A 1 199 ? -15.261 15.308 3.577 1.00 49.91 199 PRO A N 1
ATOM 1593 C CA . PRO A 1 199 ? -14.303 16.309 4.053 1.00 49.91 199 PRO A CA 1
ATOM 1594 C C . PRO A 1 199 ? -12.835 15.996 3.714 1.00 49.91 199 PRO A C 1
ATOM 1596 O O . PRO A 1 199 ? -11.982 16.869 3.886 1.00 49.91 199 PRO A O 1
ATOM 1599 N N . CYS A 1 200 ? -12.498 14.794 3.232 1.00 49.72 200 CYS A N 1
ATOM 1600 C CA . CYS A 1 200 ? -11.102 14.410 2.997 1.00 49.72 200 CYS A CA 1
ATOM 1601 C C . CYS A 1 200 ? -10.433 15.203 1.860 1.00 49.72 200 CYS A C 1
ATOM 1603 O O . CYS A 1 200 ? -9.258 15.528 1.988 1.00 49.72 200 CYS A O 1
ATOM 1605 N N . PHE A 1 201 ? -11.148 15.605 0.797 1.00 49.19 201 PHE A N 1
ATOM 1606 C CA . PHE A 1 201 ? -10.552 16.427 -0.278 1.00 49.19 201 PHE A CA 1
ATOM 1607 C C . PHE A 1 201 ? -10.301 17.879 0.121 1.00 49.19 201 PHE A C 1
ATOM 1609 O O . PHE A 1 201 ? -9.293 18.459 -0.275 1.00 49.19 201 PHE A O 1
ATOM 1616 N N . LEU A 1 202 ? -11.171 18.456 0.950 1.00 49.56 202 LEU A N 1
ATOM 1617 C CA . LEU A 1 202 ? -10.976 19.809 1.475 1.00 49.56 202 LEU A CA 1
ATOM 1618 C C . LEU A 1 202 ? -9.914 19.846 2.588 1.00 49.56 202 LEU A C 1
ATOM 1620 O O . LEU A 1 202 ? -9.278 20.875 2.793 1.00 49.56 202 LEU A O 1
ATOM 1624 N N . ARG A 1 203 ? -9.650 18.714 3.257 1.00 51.19 203 ARG A N 1
ATOM 1625 C CA . ARG A 1 203 ? -8.502 18.546 4.162 1.00 51.19 203 ARG A CA 1
ATOM 1626 C C . ARG A 1 203 ? -7.230 18.041 3.479 1.00 51.19 203 ARG A C 1
ATOM 1628 O O . ARG A 1 203 ? -6.166 18.243 4.041 1.00 51.19 203 ARG A O 1
ATOM 1635 N N . LEU A 1 204 ? -7.277 17.492 2.263 1.00 48.19 204 LEU A N 1
ATOM 1636 C CA . LEU A 1 204 ? -6.078 17.183 1.464 1.00 48.19 204 LEU A CA 1
ATOM 1637 C C . LEU A 1 204 ? -5.243 18.445 1.155 1.00 48.19 204 LEU A C 1
ATOM 1639 O O . LEU A 1 204 ? -4.034 18.360 0.966 1.00 48.19 204 LEU A O 1
ATOM 1643 N N . TRP A 1 205 ? -5.855 19.631 1.240 1.00 44.28 205 TRP A N 1
ATOM 1644 C CA . TRP A 1 205 ? -5.170 20.930 1.243 1.00 44.28 205 TRP A CA 1
ATOM 1645 C C . TRP A 1 205 ? -4.153 21.095 2.398 1.00 44.28 205 TRP A C 1
ATOM 1647 O O . TRP A 1 205 ? -3.191 21.843 2.250 1.00 44.28 205 TRP A O 1
ATOM 1657 N N . PHE A 1 206 ? -4.280 20.339 3.503 1.00 44.66 206 PHE A N 1
ATOM 1658 C CA . PHE A 1 206 ? -3.270 20.265 4.577 1.00 44.66 206 PHE A CA 1
ATOM 1659 C C . PHE A 1 206 ? -1.981 19.538 4.172 1.00 44.66 206 PHE A C 1
ATOM 1661 O O . PHE A 1 206 ? -0.967 19.679 4.855 1.00 44.66 206 PHE A O 1
ATOM 1668 N N . TRP A 1 207 ? -1.982 18.792 3.065 1.00 49.69 207 TRP A N 1
ATOM 1669 C CA . TRP A 1 207 ? -0.784 18.107 2.585 1.00 49.69 207 TRP A CA 1
ATOM 1670 C C . TRP A 1 207 ? 0.073 18.989 1.692 1.00 49.69 207 TRP A C 1
ATOM 1672 O O . TRP A 1 207 ? 1.238 18.675 1.524 1.00 49.69 207 TRP A O 1
ATOM 1682 N N . LEU A 1 208 ? -0.422 20.119 1.177 1.00 57.91 208 LEU A N 1
ATOM 1683 C CA . LEU A 1 208 ? 0.444 21.072 0.476 1.00 57.91 208 LEU A CA 1
ATOM 1684 C C . LEU A 1 208 ? 1.585 21.567 1.386 1.00 57.91 208 LEU A C 1
ATOM 1686 O O . LEU A 1 208 ? 2.731 21.494 0.954 1.00 57.91 208 LEU A O 1
ATOM 1690 N N . PRO A 1 209 ? 1.338 21.970 2.650 1.00 55.00 209 PRO A N 1
ATOM 1691 C CA . PRO A 1 209 ? 2.402 22.270 3.605 1.00 55.00 209 PRO A CA 1
ATOM 1692 C C . PRO A 1 209 ? 3.314 21.084 3.925 1.00 55.00 209 PRO A C 1
ATOM 1694 O O . PRO A 1 209 ? 4.518 21.282 4.007 1.00 55.00 209 PRO A O 1
ATOM 1697 N N . LEU A 1 210 ? 2.780 19.868 4.098 1.00 54.53 210 LEU A N 1
ATOM 1698 C CA . LEU A 1 210 ? 3.588 18.695 4.459 1.00 54.53 210 LEU A CA 1
ATOM 1699 C C . LEU A 1 210 ? 4.429 18.191 3.279 1.00 54.53 210 LEU A C 1
ATOM 1701 O O . LEU A 1 210 ? 5.620 17.968 3.437 1.00 54.53 210 LEU A O 1
ATOM 1705 N N . ILE A 1 211 ? 3.851 18.098 2.083 1.00 62.03 211 ILE A N 1
ATOM 1706 C CA . ILE A 1 211 ? 4.561 17.808 0.831 1.00 62.03 211 ILE A CA 1
ATOM 1707 C C . ILE A 1 211 ? 5.583 18.914 0.561 1.00 62.03 211 ILE A C 1
ATOM 1709 O O . ILE A 1 211 ? 6.734 18.613 0.278 1.00 62.03 211 ILE A O 1
ATOM 1713 N N . SER A 1 212 ? 5.220 20.191 0.719 1.00 61.84 212 SER A N 1
ATOM 1714 C CA . SER A 1 212 ? 6.168 21.303 0.581 1.00 61.84 212 SER A CA 1
ATOM 1715 C C . SER A 1 212 ? 7.280 21.251 1.630 1.00 61.84 212 SER A C 1
ATOM 1717 O O . SER A 1 212 ? 8.418 21.573 1.305 1.00 61.84 212 SER A O 1
ATOM 1719 N N . TYR A 1 213 ? 6.982 20.862 2.870 1.00 70.75 213 TYR A N 1
ATOM 1720 C CA . TYR A 1 213 ? 7.967 20.702 3.937 1.00 70.75 213 TYR A CA 1
ATOM 1721 C C . TYR A 1 213 ? 8.918 19.548 3.626 1.00 70.75 213 TYR A C 1
ATOM 1723 O O . TYR A 1 213 ? 10.126 19.742 3.667 1.00 70.75 213 TYR A O 1
ATOM 1731 N N . ILE A 1 214 ? 8.388 18.388 3.235 1.00 68.31 214 ILE A N 1
ATOM 1732 C CA . ILE A 1 214 ? 9.157 17.204 2.843 1.00 68.31 214 ILE A CA 1
ATOM 1733 C C . ILE A 1 214 ? 10.050 17.527 1.638 1.00 68.31 214 ILE A C 1
ATOM 1735 O O . ILE A 1 214 ? 11.259 17.321 1.702 1.00 68.31 214 ILE A O 1
ATOM 1739 N N . LEU A 1 215 ? 9.501 18.122 0.573 1.00 71.00 215 LEU A N 1
ATOM 1740 C CA . LEU A 1 215 ? 10.277 18.560 -0.593 1.00 71.00 215 LEU A CA 1
ATOM 1741 C C . LEU A 1 215 ? 11.351 19.590 -0.214 1.00 71.00 215 LEU A C 1
ATOM 1743 O O . LEU A 1 215 ? 12.447 19.572 -0.773 1.00 71.00 215 LEU A O 1
ATOM 1747 N N . ASN A 1 216 ? 11.071 20.469 0.753 1.00 71.81 216 ASN A N 1
ATOM 1748 C CA . ASN A 1 216 ? 12.053 21.420 1.262 1.00 71.81 216 ASN A CA 1
ATOM 1749 C C . ASN A 1 216 ? 13.159 20.738 2.084 1.00 71.81 216 ASN A C 1
ATOM 1751 O O . ASN A 1 216 ? 14.315 21.113 1.930 1.00 71.81 216 ASN A O 1
ATOM 1755 N N . GLN A 1 217 ? 12.849 19.724 2.898 1.00 69.88 217 GLN A N 1
ATOM 1756 C CA . GLN A 1 217 ? 13.870 18.936 3.602 1.00 69.88 217 GLN A CA 1
ATOM 1757 C C . GLN A 1 217 ? 14.775 18.199 2.611 1.00 69.88 217 GLN A C 1
ATOM 1759 O O . GLN A 1 217 ? 15.993 18.317 2.702 1.00 69.88 217 GLN A O 1
ATOM 1764 N N . PHE A 1 218 ? 14.204 17.557 1.587 1.00 66.25 218 PHE A N 1
ATOM 1765 C CA . PHE A 1 218 ? 14.995 16.938 0.520 1.00 66.25 218 PHE A CA 1
ATOM 1766 C C . PHE A 1 218 ? 15.860 17.954 -0.231 1.00 66.25 218 PHE A C 1
ATOM 1768 O O . PHE A 1 218 ? 17.034 17.687 -0.474 1.00 66.25 218 PHE A O 1
ATOM 1775 N N . ARG A 1 219 ? 15.326 19.139 -0.555 1.00 76.06 219 ARG A N 1
ATOM 1776 C CA . ARG A 1 219 ? 16.109 20.229 -1.158 1.00 76.06 219 ARG A CA 1
ATOM 1777 C C . ARG A 1 219 ? 17.280 20.642 -0.266 1.00 76.06 219 ARG A C 1
ATOM 1779 O O . ARG A 1 219 ? 18.373 20.860 -0.777 1.00 76.06 219 ARG A O 1
ATOM 1786 N N . LEU A 1 220 ? 17.062 20.772 1.042 1.00 72.69 220 LEU A N 1
ATOM 1787 C CA . LEU A 1 220 ? 18.101 21.164 1.994 1.00 72.69 220 LEU A CA 1
ATOM 1788 C C . LEU A 1 220 ? 19.190 20.093 2.107 1.00 72.69 220 LEU A C 1
ATOM 1790 O O . LEU A 1 220 ? 20.363 20.427 1.975 1.00 72.69 220 LEU A O 1
ATOM 1794 N N . SER A 1 221 ? 18.820 18.821 2.260 1.00 67.12 221 SER A N 1
ATOM 1795 C CA . SER A 1 221 ? 19.778 17.711 2.288 1.00 67.12 221 SER A CA 1
ATOM 1796 C C . SER A 1 221 ? 20.539 17.575 0.967 1.00 67.12 221 SER A C 1
ATOM 1798 O O . SER A 1 221 ? 21.754 17.402 0.975 1.00 67.12 221 SER A O 1
ATOM 1800 N N . PHE A 1 222 ? 19.862 17.724 -0.176 1.00 69.50 222 PHE A N 1
ATOM 1801 C CA . PHE A 1 222 ? 20.503 17.708 -1.491 1.00 69.50 222 PHE A CA 1
ATOM 1802 C C . PHE A 1 222 ? 21.501 18.860 -1.651 1.00 69.50 222 PHE A C 1
ATOM 1804 O O . PHE A 1 222 ? 22.631 18.633 -2.073 1.00 69.50 222 PHE A O 1
ATOM 1811 N N . ASN A 1 223 ? 21.126 20.079 -1.256 1.00 72.00 223 ASN A N 1
ATOM 1812 C CA . ASN A 1 223 ? 22.029 21.228 -1.297 1.00 72.00 223 ASN A CA 1
ATOM 1813 C C . ASN A 1 223 ? 23.237 21.030 -0.376 1.00 72.00 223 ASN A C 1
ATOM 1815 O O . ASN A 1 223 ? 24.351 21.304 -0.794 1.00 72.00 223 ASN A O 1
ATOM 1819 N N . GLN A 1 224 ? 23.051 20.476 0.826 1.00 69.00 224 GLN A N 1
ATOM 1820 C CA . GLN A 1 224 ? 24.167 20.149 1.719 1.00 69.00 224 GLN A CA 1
ATOM 1821 C C . GLN A 1 224 ? 25.127 19.119 1.108 1.00 69.00 224 GLN A C 1
ATOM 1823 O O . GLN A 1 224 ? 26.337 19.247 1.269 1.00 69.00 224 GLN A O 1
ATOM 1828 N N . ILE A 1 225 ? 24.611 18.120 0.385 1.00 61.53 225 ILE A N 1
ATOM 1829 C CA . ILE A 1 225 ? 25.431 17.129 -0.329 1.00 61.53 225 ILE A CA 1
ATOM 1830 C C . ILE A 1 225 ? 26.183 17.777 -1.499 1.00 61.53 225 ILE A C 1
ATOM 1832 O O . ILE A 1 225 ? 27.360 17.484 -1.707 1.00 61.53 225 ILE A O 1
ATOM 1836 N N . VAL A 1 226 ? 25.530 18.657 -2.262 1.00 64.75 226 VAL A N 1
ATOM 1837 C CA . VAL A 1 226 ? 26.170 19.403 -3.357 1.00 64.75 226 VAL A CA 1
ATOM 1838 C C . VAL A 1 226 ? 27.260 20.328 -2.814 1.00 64.75 226 VAL A C 1
ATOM 1840 O O . VAL A 1 226 ? 28.372 20.298 -3.331 1.00 64.75 226 VAL A O 1
ATOM 1843 N N . ASP A 1 227 ? 26.987 21.058 -1.733 1.00 67.56 227 ASP A N 1
ATOM 1844 C CA . ASP A 1 227 ? 27.937 21.967 -1.085 1.00 67.56 227 ASP A CA 1
ATOM 1845 C C . ASP A 1 227 ? 29.130 21.211 -0.468 1.00 67.56 227 ASP A C 1
ATOM 1847 O O . ASP A 1 227 ? 30.267 21.687 -0.514 1.00 67.56 227 ASP A O 1
ATOM 1851 N N . ALA A 1 228 ? 28.900 20.007 0.068 1.00 61.31 228 ALA A N 1
ATOM 1852 C CA . ALA A 1 228 ? 29.958 19.130 0.573 1.00 61.31 228 ALA A CA 1
ATOM 1853 C C . ALA A 1 228 ? 30.819 18.518 -0.549 1.00 61.31 228 ALA A C 1
ATOM 1855 O O . ALA A 1 228 ? 31.996 18.234 -0.327 1.00 61.31 228 ALA A O 1
ATOM 1856 N N . ASN A 1 229 ? 30.254 18.337 -1.749 1.00 56.12 229 ASN A N 1
ATOM 1857 C CA . ASN A 1 229 ? 30.938 17.764 -2.913 1.00 56.12 229 ASN A CA 1
ATOM 1858 C C . ASN A 1 229 ? 31.534 18.812 -3.865 1.00 56.12 229 ASN A C 1
ATOM 1860 O O . ASN A 1 229 ? 32.347 18.464 -4.726 1.00 56.12 229 ASN A O 1
ATOM 1864 N N . THR A 1 230 ? 31.200 20.097 -3.715 1.00 55.97 230 THR A N 1
ATOM 1865 C CA . THR A 1 230 ? 32.002 21.181 -4.287 1.00 55.97 230 THR A CA 1
ATOM 1866 C C . THR A 1 230 ? 33.334 21.244 -3.554 1.00 55.97 230 THR A C 1
ATOM 1868 O O . THR A 1 230 ? 33.461 21.842 -2.488 1.00 55.97 230 THR A O 1
ATOM 1871 N N . PHE A 1 231 ? 34.330 20.584 -4.144 1.00 47.38 231 PHE A N 1
ATOM 1872 C CA . PHE A 1 231 ? 35.741 20.653 -3.787 1.00 47.38 231 PHE A CA 1
ATOM 1873 C C . PHE A 1 231 ? 36.117 22.113 -3.484 1.00 47.38 231 PHE A C 1
ATOM 1875 O O . PHE A 1 231 ? 36.260 22.926 -4.401 1.00 47.38 231 PHE A O 1
ATOM 1882 N N . ARG A 1 232 ? 36.286 22.474 -2.203 1.00 52.72 232 ARG A N 1
ATOM 1883 C CA . ARG A 1 232 ? 37.106 23.644 -1.886 1.00 52.72 232 ARG A CA 1
ATOM 1884 C C . ARG A 1 232 ? 38.483 23.296 -2.410 1.00 52.72 232 ARG A C 1
ATOM 1886 O O . ARG A 1 232 ? 39.122 22.383 -1.893 1.00 52.72 232 ARG A O 1
ATOM 1893 N N . THR A 1 233 ? 38.923 23.990 -3.450 1.00 46.19 233 THR A N 1
ATOM 1894 C CA . THR A 1 233 ? 40.344 24.030 -3.771 1.00 46.19 233 THR A CA 1
ATOM 1895 C C . THR A 1 233 ? 41.057 24.442 -2.483 1.00 46.19 233 THR A C 1
ATOM 1897 O O . THR A 1 233 ? 40.719 25.506 -1.952 1.00 46.19 233 THR A O 1
ATOM 1900 N N . PRO A 1 234 ? 41.943 23.606 -1.912 1.00 53.22 234 PRO A N 1
ATOM 1901 C CA . PRO A 1 234 ? 42.704 24.022 -0.746 1.00 53.22 234 PRO A CA 1
ATOM 1902 C C . PRO A 1 234 ? 43.456 25.303 -1.110 1.00 53.22 234 PRO A C 1
ATOM 1904 O O . PRO A 1 234 ? 43.939 25.430 -2.239 1.00 53.22 234 PRO A O 1
ATOM 1907 N N . GLU A 1 235 ? 43.491 26.271 -0.191 1.00 61.19 235 GLU A N 1
ATOM 1908 C CA . GLU A 1 235 ? 44.269 27.487 -0.415 1.00 61.19 235 GLU A CA 1
ATOM 1909 C C . GLU A 1 235 ? 45.719 27.110 -0.750 1.00 61.19 235 GLU A C 1
ATOM 1911 O O . GLU A 1 235 ? 46.246 26.146 -0.179 1.00 61.19 235 GLU A O 1
ATOM 1916 N N . PRO A 1 236 ? 46.357 27.807 -1.707 1.00 47.53 236 PRO A N 1
ATOM 1917 C CA . PRO A 1 236 ? 47.727 27.507 -2.076 1.00 47.53 236 PRO A CA 1
ATOM 1918 C C . PRO A 1 236 ? 48.613 27.666 -0.84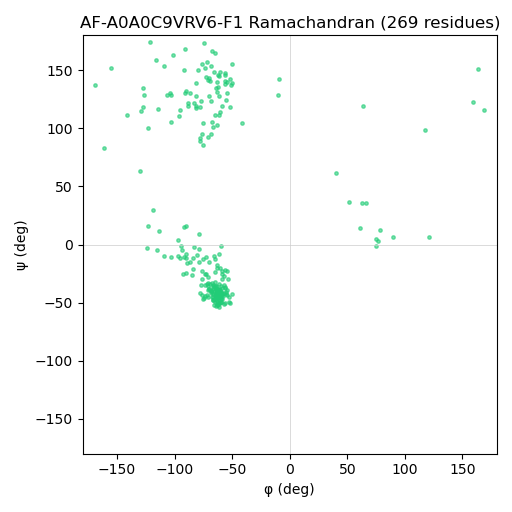2 1.00 47.53 236 PRO A C 1
ATOM 1920 O O . PRO A 1 236 ? 48.699 28.738 -0.251 1.00 47.53 236 PRO A O 1
ATOM 1923 N N . ILE A 1 237 ? 49.258 26.571 -0.450 1.00 56.28 237 ILE A N 1
ATOM 1924 C CA . ILE A 1 237 ? 50.269 26.570 0.601 1.00 56.28 237 ILE A CA 1
ATOM 1925 C C . ILE A 1 237 ? 51.437 27.411 0.075 1.00 56.28 237 ILE A C 1
ATOM 1927 O O . ILE A 1 237 ? 52.105 27.003 -0.878 1.00 56.28 237 ILE A O 1
ATOM 1931 N N . GLU A 1 238 ? 51.675 28.586 0.665 1.00 52.22 238 GLU A N 1
ATOM 1932 C CA . GLU A 1 238 ? 52.920 29.326 0.452 1.00 52.22 238 GLU A CA 1
ATOM 1933 C C . GLU A 1 238 ? 54.072 28.470 0.984 1.00 52.22 238 GLU A C 1
ATOM 1935 O O . GLU A 1 238 ? 54.282 28.323 2.188 1.00 52.22 238 GLU A O 1
ATOM 1940 N N . MET A 1 239 ? 54.795 27.837 0.064 1.00 48.59 239 MET A N 1
ATOM 1941 C CA . MET A 1 239 ? 56.005 27.096 0.384 1.00 48.59 239 MET A CA 1
ATOM 1942 C C . MET A 1 239 ? 57.122 28.113 0.609 1.00 48.59 239 MET A C 1
ATOM 1944 O O . MET A 1 239 ? 57.755 28.571 -0.341 1.00 48.59 239 MET A O 1
ATOM 1948 N N . GLU A 1 240 ? 57.352 28.478 1.869 1.00 54.03 240 GLU A N 1
ATOM 1949 C CA . GLU A 1 240 ? 58.539 29.229 2.267 1.00 54.03 240 GLU A CA 1
ATOM 1950 C C . GLU A 1 240 ? 59.779 28.386 1.924 1.00 54.03 240 GLU A C 1
ATOM 1952 O O . GLU A 1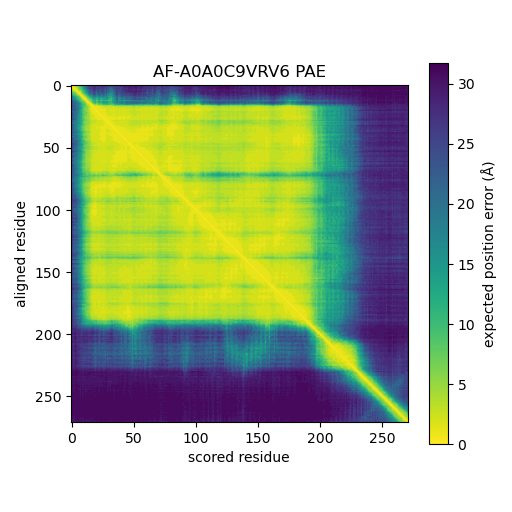 240 ? 59.976 27.276 2.429 1.00 54.03 240 GLU A O 1
ATOM 1957 N N . SER A 1 241 ? 60.585 28.875 0.979 1.00 47.28 241 SER A N 1
ATOM 1958 C CA . SER A 1 241 ? 61.763 28.177 0.473 1.00 47.28 241 SER A CA 1
ATOM 1959 C C . SER A 1 241 ? 62.857 28.155 1.537 1.00 47.28 241 SER A C 1
ATOM 1961 O O . SER A 1 241 ? 63.673 29.070 1.636 1.00 47.28 241 SER A O 1
ATOM 1963 N N . ILE A 1 242 ? 62.893 27.093 2.338 1.00 47.78 242 ILE A N 1
ATOM 1964 C CA . ILE A 1 242 ? 64.019 26.821 3.228 1.00 47.78 242 ILE A CA 1
ATOM 1965 C C . ILE A 1 242 ? 65.154 26.238 2.377 1.00 47.78 242 ILE A C 1
ATOM 1967 O O . ILE A 1 242 ? 65.243 25.025 2.176 1.00 47.78 242 ILE A O 1
ATOM 1971 N N . GLU A 1 243 ? 66.036 27.098 1.869 1.00 51.06 243 GLU A N 1
ATOM 1972 C CA . GLU A 1 243 ? 67.325 26.667 1.327 1.00 51.06 243 GLU A CA 1
ATOM 1973 C C . GLU A 1 243 ? 68.192 26.136 2.479 1.00 51.06 243 GLU A C 1
ATOM 1975 O O . GLU A 1 243 ? 68.707 26.896 3.299 1.00 51.06 243 GLU A O 1
ATOM 1980 N N . ARG A 1 244 ? 68.349 24.809 2.569 1.00 47.22 244 ARG A N 1
ATOM 1981 C CA . ARG A 1 244 ? 69.386 24.189 3.405 1.00 47.22 244 ARG A CA 1
ATOM 1982 C C . ARG A 1 244 ? 70.534 23.691 2.525 1.00 47.22 244 ARG A C 1
ATOM 1984 O O . ARG A 1 244 ? 70.262 22.976 1.560 1.00 47.22 244 ARG A O 1
ATOM 1991 N N . PRO A 1 245 ? 71.799 24.011 2.852 1.00 39.50 245 PRO A N 1
ATOM 1992 C CA . PRO A 1 245 ? 72.948 23.492 2.120 1.00 39.50 245 PRO A CA 1
ATOM 1993 C C . PRO A 1 245 ? 73.038 21.969 2.254 1.00 39.50 245 PRO A C 1
ATOM 1995 O O . PRO A 1 245 ? 72.897 21.424 3.350 1.00 39.50 245 PRO A O 1
ATOM 1998 N N . LEU A 1 246 ? 73.284 21.289 1.135 1.00 38.97 246 LEU A N 1
ATOM 1999 C CA . LEU A 1 246 ? 73.533 19.851 1.090 1.00 38.97 246 LEU A CA 1
ATOM 2000 C C . LEU A 1 246 ? 74.954 19.566 1.596 1.00 38.97 246 LEU A C 1
ATOM 2002 O O . LEU A 1 246 ? 75.924 19.792 0.875 1.00 38.97 246 LEU A O 1
ATOM 2006 N N . GLU A 1 247 ? 75.081 19.051 2.819 1.00 42.97 247 GLU A N 1
ATOM 2007 C CA . GLU A 1 247 ? 76.306 18.372 3.248 1.00 42.97 247 GLU A CA 1
ATOM 2008 C C . GLU A 1 247 ? 76.295 16.929 2.732 1.00 42.97 247 GLU A C 1
ATOM 2010 O O . GLU A 1 247 ? 75.433 16.119 3.080 1.00 42.97 247 GLU A O 1
ATOM 2015 N N . SER A 1 248 ? 77.272 16.614 1.884 1.00 45.19 248 SER A N 1
ATOM 2016 C CA . SER A 1 248 ? 77.576 15.267 1.414 1.00 45.19 248 SER A CA 1
ATOM 2017 C C . SER A 1 248 ? 78.131 14.421 2.559 1.00 45.19 248 SER A C 1
ATOM 2019 O O . SER A 1 248 ? 79.164 14.765 3.140 1.00 45.19 248 SER A O 1
ATOM 2021 N N . ARG A 1 249 ? 77.495 13.286 2.851 1.00 39.66 249 ARG A N 1
ATOM 2022 C CA . ARG A 1 249 ? 78.139 12.200 3.592 1.00 39.66 249 ARG A CA 1
ATOM 2023 C C . ARG A 1 249 ? 77.989 10.896 2.835 1.00 39.66 249 ARG A C 1
ATOM 2025 O O . ARG A 1 249 ? 76.881 10.437 2.567 1.00 39.66 249 ARG A O 1
ATOM 2032 N N . ASP A 1 250 ? 79.152 10.372 2.486 1.00 36.22 250 ASP A N 1
ATOM 2033 C CA . ASP A 1 250 ? 79.368 9.146 1.748 1.00 36.22 250 ASP A CA 1
ATOM 2034 C C . ASP A 1 250 ? 78.962 7.913 2.564 1.00 36.22 250 ASP A C 1
ATOM 2036 O O . ASP A 1 250 ? 78.926 7.917 3.797 1.00 36.22 250 ASP A O 1
ATOM 2040 N N . ALA A 1 251 ? 78.614 6.869 1.820 1.00 44.25 251 ALA A N 1
ATOM 2041 C CA . ALA A 1 251 ? 78.138 5.582 2.290 1.00 44.25 251 ALA A CA 1
ATOM 2042 C C . ALA A 1 251 ? 79.242 4.760 2.966 1.00 44.25 251 ALA A C 1
ATOM 2044 O O . ALA A 1 251 ? 80.337 4.689 2.425 1.00 44.25 251 ALA A O 1
ATOM 2045 N N . GLU A 1 252 ? 78.912 4.047 4.049 1.00 36.19 252 GLU A N 1
ATOM 2046 C CA . GLU A 1 252 ? 79.551 2.773 4.415 1.00 36.19 252 GLU A CA 1
ATOM 2047 C C . GLU A 1 252 ? 78.788 2.046 5.547 1.00 36.19 252 GLU A C 1
ATOM 2049 O O . GLU A 1 252 ? 78.396 2.667 6.532 1.00 36.19 252 GLU A O 1
ATOM 2054 N N . GLY A 1 253 ? 78.624 0.718 5.418 1.00 33.69 253 GLY A N 1
ATOM 2055 C CA . GLY A 1 253 ? 78.479 -0.201 6.563 1.00 33.69 253 GLY A CA 1
ATOM 2056 C C . GLY A 1 253 ? 77.165 -0.988 6.709 1.00 33.69 253 GLY A C 1
ATOM 2057 O O . GLY A 1 253 ? 76.197 -0.495 7.272 1.00 33.69 253 GLY A O 1
ATOM 2058 N N . TYR A 1 254 ? 77.180 -2.252 6.269 1.00 30.75 254 TYR A N 1
ATOM 2059 C CA . TYR A 1 254 ? 76.220 -3.333 6.572 1.00 30.75 254 TYR A CA 1
ATOM 2060 C C . TYR A 1 254 ? 76.164 -3.680 8.081 1.00 30.75 254 TYR A C 1
ATOM 2062 O O . TYR A 1 254 ? 77.216 -3.724 8.711 1.00 30.75 254 TYR A O 1
ATOM 2070 N N . ASP A 1 255 ? 74.995 -4.047 8.631 1.00 33.28 255 ASP A N 1
ATOM 2071 C CA . ASP A 1 255 ? 74.624 -5.444 8.973 1.00 33.28 255 ASP A CA 1
ATOM 2072 C C . ASP A 1 255 ? 73.415 -5.564 9.948 1.00 33.28 255 ASP A C 1
ATOM 2074 O O . ASP A 1 255 ? 73.126 -4.686 10.755 1.00 33.28 255 ASP A O 1
ATOM 2078 N N . THR A 1 256 ? 72.723 -6.691 9.773 1.00 41.38 256 THR A N 1
ATOM 2079 C CA . THR A 1 256 ? 71.620 -7.404 10.445 1.00 41.38 256 THR A CA 1
ATOM 2080 C C . THR A 1 256 ? 71.069 -6.983 11.821 1.00 41.38 256 THR A C 1
ATOM 2082 O O . THR A 1 256 ? 71.781 -6.722 12.784 1.00 41.38 256 THR A O 1
ATOM 2085 N N . GLY A 1 257 ? 69.739 -7.109 11.954 1.00 31.00 257 GLY A N 1
ATOM 2086 C CA . GLY A 1 257 ? 69.062 -7.258 13.247 1.00 31.00 257 GLY A CA 1
ATOM 2087 C C . GLY A 1 257 ? 67.540 -7.114 13.162 1.00 31.00 257 GLY A C 1
ATOM 2088 O O . GLY A 1 257 ? 67.034 -6.046 12.834 1.00 31.00 257 GLY A O 1
ATOM 2089 N N . GLU A 1 258 ? 66.805 -8.189 13.461 1.00 36.97 258 GLU A N 1
ATOM 2090 C CA . GLU A 1 258 ? 65.367 -8.154 13.770 1.00 36.97 258 GLU A CA 1
ATOM 2091 C C . GLU A 1 258 ? 65.040 -7.087 14.837 1.00 36.97 258 GLU A C 1
ATOM 2093 O O . GLU A 1 258 ? 65.880 -6.813 15.692 1.00 36.97 258 GLU A O 1
ATOM 2098 N N . VAL A 1 259 ? 63.791 -6.585 14.868 1.00 33.50 259 VAL A N 1
ATOM 2099 C CA . VAL A 1 259 ? 62.878 -6.646 16.041 1.00 33.50 259 VAL A CA 1
ATOM 2100 C C . VAL A 1 259 ? 61.749 -5.585 15.992 1.00 33.50 259 VAL A C 1
ATOM 2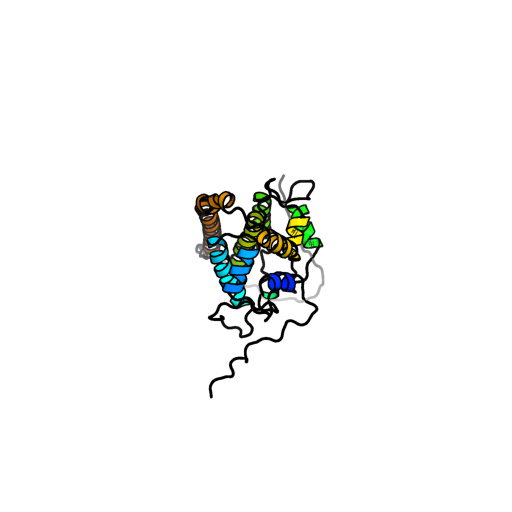102 O O . VAL A 1 259 ? 61.978 -4.384 16.014 1.00 33.50 259 VAL A O 1
ATOM 2105 N N . ARG A 1 260 ? 60.519 -6.123 16.047 1.00 34.66 260 ARG A N 1
ATOM 2106 C CA . ARG A 1 260 ? 59.253 -5.667 16.678 1.00 34.66 260 ARG A CA 1
ATOM 2107 C C . ARG A 1 260 ? 58.509 -4.387 16.252 1.00 34.66 260 ARG A C 1
ATOM 2109 O O . ARG A 1 260 ? 58.906 -3.259 16.506 1.00 34.66 260 ARG A O 1
ATOM 2116 N N . LEU A 1 261 ? 57.274 -4.671 15.817 1.00 42.66 261 LEU A N 1
ATOM 2117 C CA . LEU A 1 261 ? 55.988 -4.045 16.168 1.00 42.66 261 LEU A CA 1
ATOM 2118 C C . LEU A 1 261 ? 55.999 -3.058 17.351 1.00 42.66 261 LEU A C 1
ATOM 2120 O O . LEU A 1 261 ? 56.319 -3.428 18.480 1.00 42.66 261 LEU A O 1
ATOM 2124 N N . GLY A 1 262 ? 55.453 -1.868 17.096 1.00 33.44 262 GLY A N 1
ATOM 2125 C CA . GLY A 1 262 ? 54.996 -0.918 18.105 1.00 33.44 262 GLY A CA 1
ATOM 2126 C C . GLY A 1 262 ? 54.026 0.088 17.489 1.00 33.44 262 GLY A C 1
ATOM 2127 O O . GLY A 1 262 ? 54.426 1.173 17.087 1.00 33.44 262 GLY A O 1
ATOM 2128 N N . ALA A 1 263 ? 52.753 -0.295 17.372 1.00 37.66 263 ALA A N 1
ATOM 2129 C CA . ALA A 1 263 ? 51.668 0.651 17.147 1.00 37.66 263 ALA A CA 1
ATOM 2130 C C . ALA A 1 263 ? 51.358 1.347 18.480 1.00 37.66 263 ALA A C 1
ATOM 2132 O O . ALA A 1 263 ? 51.037 0.668 19.454 1.00 37.66 263 ALA A O 1
ATOM 2133 N N . GLU A 1 264 ? 51.417 2.677 18.527 1.00 37.03 264 GLU A N 1
ATOM 2134 C CA . GLU A 1 264 ? 50.892 3.450 19.655 1.00 37.03 264 GLU A CA 1
ATOM 2135 C C . GLU A 1 264 ? 49.854 4.451 19.132 1.00 37.03 264 GLU A C 1
ATOM 2137 O O . GLU A 1 264 ? 50.168 5.496 18.566 1.00 37.03 264 GLU A O 1
ATOM 2142 N N . VAL A 1 265 ? 48.582 4.078 19.293 1.00 37.34 265 VAL A N 1
ATOM 2143 C CA . VAL A 1 265 ? 47.416 4.949 19.131 1.00 37.34 265 VAL A CA 1
ATOM 2144 C C . VAL A 1 265 ? 47.163 5.604 20.486 1.00 37.34 265 VAL A C 1
ATOM 2146 O O . VAL A 1 265 ? 46.879 4.909 21.460 1.00 37.34 265 VAL A O 1
ATOM 2149 N N . ARG A 1 266 ? 47.236 6.936 20.565 1.00 36.84 266 ARG A N 1
ATOM 2150 C CA . ARG A 1 266 ? 46.775 7.693 21.739 1.00 36.84 266 ARG A CA 1
ATOM 2151 C C . ARG A 1 266 ? 45.426 8.342 21.450 1.00 36.84 266 ARG A C 1
ATOM 2153 O O . ARG A 1 266 ? 45.346 9.344 20.748 1.00 36.84 266 ARG A O 1
ATOM 2160 N N . SER A 1 267 ? 44.376 7.772 22.034 1.00 37.28 267 SER A N 1
ATOM 2161 C CA . SER A 1 267 ? 43.054 8.379 22.188 1.00 37.28 267 SER A CA 1
ATOM 2162 C C . SER A 1 267 ? 43.037 9.286 23.424 1.00 37.28 267 SER A C 1
ATOM 2164 O O . SER A 1 267 ? 43.276 8.811 24.535 1.00 37.28 267 SER A O 1
ATOM 2166 N N . GLY A 1 268 ? 42.735 10.572 23.250 1.00 38.09 268 GLY A N 1
ATOM 2167 C CA . GLY A 1 268 ? 42.470 11.507 24.345 1.00 38.09 268 GLY A CA 1
ATOM 2168 C C . GLY A 1 268 ? 41.021 11.988 24.300 1.00 38.09 268 GLY A C 1
ATOM 2169 O O . GLY A 1 268 ? 40.631 12.650 23.346 1.00 38.09 268 GLY A O 1
ATOM 2170 N N . VAL A 1 269 ? 40.242 11.663 25.332 1.00 37.59 269 VAL A N 1
ATOM 2171 C CA . VAL A 1 269 ? 38.935 12.274 25.631 1.00 37.59 269 VAL A CA 1
ATOM 2172 C C . VAL A 1 269 ? 39.140 13.263 26.788 1.00 37.59 269 VAL A C 1
ATOM 2174 O O . VAL A 1 269 ? 39.717 12.853 27.800 1.00 37.59 269 VAL A O 1
ATOM 2177 N N . PRO A 1 270 ? 38.695 14.531 26.701 1.00 55.78 270 PRO A N 1
ATOM 2178 C CA . PRO A 1 270 ? 38.633 15.428 27.851 1.00 55.78 270 PRO A CA 1
ATOM 2179 C C . PRO A 1 270 ? 37.265 15.363 28.555 1.00 55.78 270 PRO A C 1
ATOM 2181 O O . PRO A 1 270 ? 36.251 15.065 27.929 1.00 55.78 270 PRO A O 1
ATOM 2184 N N . ARG A 1 271 ? 37.291 15.617 29.870 1.00 48.94 271 ARG A N 1
ATOM 2185 C CA . ARG A 1 271 ? 36.149 15.650 30.802 1.00 48.94 271 ARG A CA 1
ATOM 2186 C C . ARG A 1 271 ? 35.261 16.871 30.612 1.00 48.94 271 ARG A C 1
ATOM 2188 O O . ARG A 1 271 ? 35.817 17.923 30.225 1.00 48.94 271 ARG A O 1
#

Nearest PDB structures (foldseek):
  5joj-assembly1_A  TM=5.714E-01  e=2.114E+00  Homo sapiens
  1irj-assembly3_F  TM=5.561E-01  e=4.234E+00  Homo sapiens
  1irj-assembly1_A  TM=5.490E-01  e=6.953E+00  Homo sapiens
  8sjb-assembly1_D  TM=5.145E-01  e=6.616E+00  Homo sapiens
  3sx9-assembly1_A  TM=3.100E-01  e=3.144E+00  Toxoplasma gondii

Radius of gyration: 28.95 Å; Cα contacts (8 Å, |Δi|>4): 267; chains: 1; bounding box: 104×52×72 Å

Secondary structure (DSSP, 8-state):
-PPPTTTT-PPPPPSPPPHHHHHHHTT-SS-SSEE-HHHHHHHHHHHT--HHHHHHHHHHHHHHHHHHH-SSSS--TT--EEGGGGGGG--TTS-S-B-TTS-B-HHHHHHHHHHHS-TT-SEEEHHHHHHHHHHT--TT-HHHHHHHHHHHHHHHHHH--TTSEEEHHHHHHHHSSHHHHHHHHHHHHS---HHHHTHHHHHGGGHHHHHHHHHHHHHHHHHHHHHHHS--PPPP-----------------------------------

Foldseek 3Di:
DDPDPPPPQAPQDDDDDALQLLLVVLLVPVRSQKHALVSQLVLCVLLADDNPCSNVVSVVCLVQALQQQDPPNDRDPRSIHGSCRCLSSDDQLALCCQPSNRHGDVVSLQCLQVVQHDPPSFKAAPVSQLVSSVVSDDPPCPSNSVVSNCVSVVLCLSCVDPVRIGGSVSVVCSSSVVSSVVSSVVCVVPNDPCVVVVCVVVCVVVCVVVVVVVVVVVVVVVVVVVVVPPDPPPDDDPPPDPDDDDDDDDDDDDDDDDDDDDDDDDDDDDD

Organism: Sphaerobolus stellatus (strain SS14) (NCBI:txid990650)

Mean predicted aligned error: 14.35 Å

Sequence (271 aa):
MAPPKNSLATAPLTEPLTPLQGHGLFFDRDKDGILTIPDTFWGLRAVGFTLLPSFVGAIILHGAFSFPTTKTGFPDPFLRIHVDRLHRAVHGSDSKTYSHKGDFDTDRFEDIFRDWTLPPHDSIGLFEIIYMVLGNSDICDLFGFLTAMFEWVGIWMLLWPPTGRLTKEEVKGVFDGSTFRDLAQKNSEKPPDYFFFLPCFLRLWFWLPLISYILNQFRLSFNQIVDANTFRTPEPIEMESIERPLESRDAEGYDTGEVRLGAEVRSGVPR

InterPro domains:
  IPR007736 Caleosin-related [PF05042] (17-183)
  IPR007736 Caleosin-related [PTHR31495] (16-190)